Protein AF-A0A9N9DEU4-F1 (afdb_monomer_lite)

pLDDT: mean 83.74, std 17.75, range [36.88, 98.62]

Structure (mmCIF, N/CA/C/O backbone):
data_AF-A0A9N9DEU4-F1
#
_entry.id   AF-A0A9N9DEU4-F1
#
loop_
_atom_site.group_PDB
_atom_site.id
_atom_site.type_symbol
_atom_site.label_atom_id
_atom_site.label_alt_id
_atom_site.label_comp_id
_atom_site.label_asym_id
_atom_site.label_entity_id
_atom_site.label_seq_id
_atom_site.pdbx_PDB_ins_code
_atom_site.Cartn_x
_atom_site.Cartn_y
_atom_site.Cartn_z
_atom_site.occupancy
_atom_site.B_iso_or_equiv
_atom_site.auth_seq_id
_atom_site.auth_comp_id
_atom_site.auth_asym_id
_atom_site.auth_atom_id
_atom_site.pdbx_PDB_model_num
ATOM 1 N N . GLU A 1 1 ? -24.591 -27.211 58.798 1.00 40.19 1 GLU A N 1
ATOM 2 C CA . GLU A 1 1 ? -23.568 -26.838 57.793 1.00 40.19 1 GLU A CA 1
ATOM 3 C C . GLU A 1 1 ? -24.114 -27.166 56.405 1.00 40.19 1 GLU A C 1
ATOM 5 O O . GLU A 1 1 ? -24.726 -28.213 56.273 1.00 40.19 1 GLU A O 1
ATOM 10 N N . LYS A 1 2 ? -24.297 -26.161 55.530 1.00 39.41 2 LYS A N 1
ATOM 11 C CA . LYS A 1 2 ? -23.515 -25.912 54.288 1.00 39.41 2 LYS A CA 1
ATOM 12 C C . LYS A 1 2 ? -23.412 -27.171 53.396 1.00 39.41 2 LYS A C 1
ATOM 14 O O . LYS A 1 2 ? -22.950 -28.191 53.869 1.00 39.41 2 LYS A O 1
ATOM 19 N N . SER A 1 3 ? -23.784 -27.173 52.119 1.00 36.88 3 SER A N 1
ATOM 20 C CA . SER A 1 3 ? -23.521 -26.150 51.107 1.00 36.88 3 SER A CA 1
ATOM 21 C C . SER A 1 3 ? -24.532 -26.243 49.955 1.00 36.88 3 SER A C 1
ATOM 23 O O . SER A 1 3 ? -24.840 -27.335 49.490 1.00 36.88 3 SER A O 1
ATOM 25 N N . ASN A 1 4 ? -25.021 -25.086 49.505 1.00 43.25 4 ASN A N 1
ATOM 26 C CA . ASN A 1 4 ? -25.686 -24.904 48.217 1.00 43.25 4 ASN A CA 1
ATOM 27 C C . ASN A 1 4 ? -24.604 -24.876 47.131 1.00 43.25 4 ASN A C 1
ATOM 29 O O . ASN A 1 4 ? -23.840 -23.910 47.078 1.00 43.25 4 ASN A O 1
ATOM 33 N N . ASP A 1 5 ? -24.559 -25.878 46.257 1.00 38.31 5 ASP A N 1
ATOM 34 C CA . ASP A 1 5 ? -23.751 -25.810 45.038 1.00 38.31 5 ASP A CA 1
ATOM 35 C C . ASP A 1 5 ? -24.509 -25.014 43.974 1.00 38.31 5 ASP A C 1
ATOM 37 O O . ASP A 1 5 ? -25.276 -25.536 43.165 1.00 38.31 5 ASP A O 1
ATOM 41 N N . ALA A 1 6 ? -24.308 -23.699 44.008 1.00 42.12 6 ALA A N 1
ATOM 42 C CA . ALA A 1 6 ? -24.619 -22.831 42.889 1.00 42.12 6 ALA A CA 1
ATOM 43 C C . ALA A 1 6 ? -23.559 -23.046 41.798 1.00 42.12 6 ALA A C 1
ATOM 45 O O . ALA A 1 6 ? -22.411 -22.625 41.939 1.00 42.12 6 ALA A O 1
ATOM 46 N N . GLN A 1 7 ? -23.950 -23.685 40.695 1.00 40.59 7 GLN A N 1
ATOM 47 C CA . GLN A 1 7 ? -23.217 -23.598 39.432 1.00 40.59 7 GLN A CA 1
ATOM 48 C C . GLN A 1 7 ? -23.090 -22.122 39.021 1.00 40.59 7 GLN A C 1
ATOM 50 O O . GLN A 1 7 ? -24.114 -21.439 38.921 1.00 40.59 7 GLN A O 1
ATOM 55 N N . PRO A 1 8 ? -21.883 -21.601 38.740 1.00 41.91 8 PRO A N 1
ATOM 56 C CA . PRO A 1 8 ? -21.770 -20.293 38.124 1.00 41.91 8 PRO A CA 1
ATOM 57 C C . PRO A 1 8 ? -22.243 -20.388 36.670 1.00 41.91 8 PRO A C 1
ATOM 59 O O . PRO A 1 8 ? -21.724 -21.166 35.868 1.00 41.91 8 PRO A O 1
ATOM 62 N N . ALA A 1 9 ? -23.261 -19.591 36.355 1.00 40.91 9 ALA A N 1
ATOM 63 C CA . ALA A 1 9 ? -23.753 -19.363 35.008 1.00 40.91 9 ALA A CA 1
ATOM 64 C C . ALA A 1 9 ? -22.603 -18.900 34.101 1.00 40.91 9 ALA A C 1
ATOM 66 O O . ALA A 1 9 ? -21.931 -17.911 34.397 1.00 40.91 9 ALA A O 1
ATOM 67 N N . SER A 1 10 ? -22.385 -19.608 32.989 1.00 43.94 10 SER A N 1
ATOM 68 C CA . SER A 1 10 ? -21.459 -19.186 31.944 1.00 43.94 10 SER A CA 1
ATOM 69 C C . SER A 1 10 ? -22.011 -17.931 31.270 1.00 43.94 10 SER A C 1
ATOM 71 O O . SER A 1 10 ? -22.865 -17.999 30.383 1.00 43.94 10 SER A O 1
ATOM 73 N N . THR A 1 11 ? -21.535 -16.769 31.690 1.00 39.66 11 THR A N 1
ATOM 74 C CA . THR A 1 11 ? -21.668 -15.552 30.904 1.00 39.66 11 THR A CA 1
ATOM 75 C C . THR A 1 11 ? -20.754 -15.696 29.693 1.00 39.66 11 THR A C 1
ATOM 77 O O . THR A 1 11 ? -19.534 -15.586 29.787 1.00 39.66 11 THR A O 1
ATOM 80 N N . ALA A 1 12 ? -21.355 -15.993 28.540 1.00 44.28 12 ALA A N 1
ATOM 81 C CA . ALA A 1 12 ? -20.733 -15.777 27.245 1.00 44.28 12 ALA A CA 1
ATOM 82 C C . ALA A 1 12 ? -20.510 -14.266 27.087 1.00 44.28 12 ALA A C 1
ATOM 84 O O . ALA A 1 12 ? -21.337 -13.545 26.536 1.00 44.28 12 ALA A O 1
ATOM 85 N N . TYR A 1 13 ? -19.422 -13.764 27.666 1.00 45.31 13 TYR A N 1
ATOM 86 C CA . TYR A 1 13 ? -18.848 -12.507 27.231 1.00 45.31 13 TYR A CA 1
ATOM 87 C C . TYR A 1 13 ? -18.292 -12.778 25.840 1.00 45.31 13 TYR A C 1
ATOM 89 O O . TYR A 1 13 ? -17.309 -13.507 25.705 1.00 45.31 13 TYR A O 1
ATOM 97 N N . ASP A 1 14 ? -18.934 -12.225 24.813 1.00 51.69 14 ASP A N 1
ATOM 98 C CA . ASP A 1 14 ? -18.301 -12.046 23.513 1.00 51.69 14 ASP A CA 1
ATOM 99 C C . ASP A 1 14 ? -16.967 -11.333 23.764 1.00 51.69 14 ASP A C 1
ATOM 101 O O . ASP A 1 14 ? -16.925 -10.138 24.071 1.00 51.69 14 ASP A O 1
ATOM 105 N N . LEU A 1 15 ? -15.869 -12.090 23.740 1.00 59.81 15 LEU A N 1
ATOM 106 C CA . LEU A 1 15 ? -14.528 -11.548 23.887 1.00 59.81 15 LEU A CA 1
ATOM 107 C C . LEU A 1 15 ? -14.268 -10.699 22.646 1.00 59.81 15 LEU A C 1
ATOM 109 O O . LEU A 1 15 ? -13.900 -11.215 21.592 1.00 59.81 15 LEU A O 1
ATOM 113 N N . VAL A 1 16 ? -14.505 -9.393 22.762 1.00 72.19 16 VAL A N 1
ATOM 114 C CA . VAL A 1 16 ? -14.095 -8.421 21.752 1.00 72.19 16 VAL A CA 1
ATOM 115 C C . VAL A 1 16 ? -12.589 -8.593 21.570 1.00 72.19 16 VAL A C 1
ATOM 117 O O . VAL A 1 16 ? -11.825 -8.397 22.516 1.00 72.19 16 VAL A O 1
ATOM 120 N N . ALA A 1 17 ? -12.177 -9.024 20.377 1.00 85.69 17 ALA A N 1
ATOM 121 C CA . ALA A 1 17 ? -10.774 -9.266 20.078 1.00 85.69 17 ALA A CA 1
ATOM 122 C C . ALA A 1 17 ? -9.949 -7.992 20.327 1.00 85.69 17 ALA A C 1
ATOM 124 O O . ALA A 1 17 ? -10.368 -6.892 19.970 1.00 85.69 17 ALA A O 1
ATOM 125 N N . THR A 1 18 ? -8.776 -8.122 20.939 1.00 94.56 18 THR A N 1
ATOM 126 C CA . THR A 1 18 ? -7.865 -6.992 21.153 1.00 94.56 18 THR A CA 1
ATOM 127 C C . THR A 1 18 ? -7.144 -6.613 19.855 1.00 94.56 18 THR A C 1
ATOM 129 O O . THR A 1 18 ? -7.011 -7.438 18.947 1.00 94.56 18 THR A O 1
ATOM 132 N N . GLU A 1 19 ? -6.612 -5.385 19.771 1.00 95.12 19 GLU A N 1
ATOM 133 C CA . GLU A 1 19 ? -5.776 -4.951 18.633 1.00 95.12 19 GLU A CA 1
ATOM 134 C C . GLU A 1 19 ? -4.632 -5.940 18.366 1.00 95.12 19 GLU A C 1
ATOM 136 O O . GLU A 1 19 ? -4.374 -6.304 17.220 1.00 95.12 19 GLU A O 1
ATOM 141 N N . GLU A 1 20 ? -3.984 -6.442 19.421 1.00 96.00 20 GLU A N 1
ATOM 142 C CA . GLU A 1 20 ? -2.912 -7.430 19.292 1.00 96.00 20 GLU A CA 1
ATOM 143 C C . GLU A 1 20 ? -3.396 -8.763 18.717 1.00 96.00 20 GLU A C 1
ATOM 145 O O . GLU A 1 20 ? -2.687 -9.371 17.916 1.00 96.00 20 GLU A O 1
ATOM 150 N N . GLN A 1 21 ? -4.581 -9.239 19.113 1.00 96.81 21 GLN A N 1
ATOM 151 C CA . GLN A 1 21 ? -5.147 -10.484 18.583 1.00 96.81 21 GLN A CA 1
ATOM 152 C C . GLN A 1 21 ? -5.449 -10.353 17.086 1.00 96.81 21 GLN A C 1
ATOM 154 O O . GLN A 1 21 ? -5.108 -11.250 16.312 1.00 96.81 21 GLN A O 1
ATOM 159 N N . ILE A 1 22 ? -6.010 -9.213 16.669 1.00 97.56 22 ILE A N 1
ATOM 160 C CA . ILE A 1 22 ? -6.267 -8.914 15.255 1.00 97.56 22 ILE A CA 1
ATOM 161 C C . ILE A 1 22 ? -4.937 -8.779 14.496 1.00 97.56 22 ILE A C 1
ATOM 163 O O . ILE A 1 22 ? -4.754 -9.399 13.451 1.00 97.56 22 ILE A O 1
ATOM 167 N N . ASN A 1 23 ? -3.958 -8.041 15.024 1.00 97.38 23 ASN A N 1
ATOM 168 C CA . ASN A 1 23 ? -2.653 -7.895 14.372 1.00 97.38 23 ASN A CA 1
ATOM 169 C C . ASN A 1 23 ? -1.936 -9.244 14.210 1.00 97.38 23 ASN A C 1
ATOM 171 O O . ASN A 1 23 ? -1.459 -9.560 13.118 1.00 97.38 23 ASN A O 1
ATOM 175 N N . ARG A 1 24 ? -1.942 -10.106 15.235 1.00 96.88 24 ARG A N 1
ATOM 176 C CA . ARG A 1 24 ? -1.339 -11.446 15.140 1.00 96.88 24 ARG A CA 1
ATOM 177 C C . ARG A 1 24 ? -2.029 -12.309 14.090 1.00 96.88 24 ARG A C 1
ATOM 179 O O . ARG A 1 24 ? -1.336 -13.025 13.372 1.00 96.88 24 ARG A O 1
ATOM 186 N N . LYS A 1 25 ? -3.355 -12.200 13.954 1.00 97.19 25 LYS A N 1
ATOM 187 C CA . LYS A 1 25 ? -4.132 -12.902 12.921 1.00 97.19 25 LYS A CA 1
ATOM 188 C C . LYS A 1 25 ? -3.688 -12.532 11.499 1.00 97.19 25 LYS A C 1
ATOM 190 O O . LYS A 1 25 ? -3.595 -13.423 10.661 1.00 97.19 25 LYS A O 1
ATOM 195 N N . TYR A 1 26 ? -3.408 -11.256 11.221 1.00 96.31 26 TYR A N 1
ATOM 196 C CA . TYR A 1 26 ? -3.130 -10.789 9.853 1.00 96.31 26 TYR A CA 1
ATOM 197 C C . TYR A 1 26 ? -1.641 -10.629 9.515 1.00 96.31 26 TYR A C 1
ATOM 199 O O . TYR A 1 26 ? -1.258 -10.871 8.373 1.00 96.31 26 TYR A O 1
ATOM 207 N N . CYS A 1 27 ? -0.790 -10.236 10.465 1.00 94.38 27 CYS A N 1
ATOM 208 C CA . CYS A 1 27 ? 0.641 -10.018 10.223 1.00 94.38 27 CYS A CA 1
ATOM 209 C C . CYS A 1 27 ? 1.582 -10.847 11.107 1.00 94.38 27 CYS A C 1
ATOM 211 O O . CYS A 1 27 ? 2.797 -10.723 10.961 1.00 94.38 27 CYS A O 1
ATOM 213 N N . GLY A 1 28 ? 1.059 -11.670 12.025 1.00 93.88 28 GLY A N 1
ATOM 214 C CA . GLY A 1 28 ? 1.875 -12.490 12.931 1.00 93.88 28 GLY A CA 1
ATOM 215 C C . GLY A 1 28 ? 2.595 -11.707 14.039 1.00 93.88 28 GLY A C 1
ATOM 216 O O . GLY A 1 28 ? 3.381 -12.283 14.786 1.00 93.88 28 GLY A O 1
ATOM 217 N N . SER A 1 29 ? 2.322 -10.407 14.175 1.00 94.38 29 SER A N 1
ATOM 218 C CA . SER A 1 29 ? 2.955 -9.492 15.134 1.00 94.38 29 SER A CA 1
ATOM 219 C C . SER A 1 29 ? 1.897 -8.788 15.989 1.00 94.38 29 SER A C 1
ATOM 221 O O . SER A 1 29 ? 0.732 -8.743 15.611 1.00 94.38 29 SER A O 1
ATOM 223 N N . SER A 1 30 ? 2.277 -8.229 17.141 1.00 94.50 30 SER A N 1
ATOM 224 C CA . SER A 1 30 ? 1.385 -7.366 17.937 1.00 94.50 30 SER A CA 1
ATOM 225 C C . SER A 1 30 ? 1.116 -6.016 17.264 1.00 94.50 30 SER A C 1
ATOM 227 O O . SER A 1 30 ? 0.098 -5.387 17.542 1.00 94.50 30 SER A O 1
ATOM 229 N N . VAL A 1 31 ? 1.999 -5.593 16.354 1.00 94.31 31 VAL A N 1
ATOM 230 C CA . VAL A 1 31 ? 1.889 -4.360 15.565 1.00 94.31 31 VAL A CA 1
ATOM 231 C C . VAL A 1 31 ? 2.094 -4.694 14.094 1.00 94.31 31 VAL A C 1
ATOM 233 O O . VAL A 1 31 ? 3.100 -5.315 13.737 1.00 94.31 31 VAL A O 1
ATOM 236 N N . CYS A 1 32 ? 1.174 -4.248 13.239 1.00 96.31 32 CYS A N 1
ATOM 237 C CA . CYS A 1 32 ? 1.303 -4.383 11.793 1.00 96.31 32 CYS A CA 1
ATOM 238 C C . CYS A 1 32 ? 1.697 -3.053 11.144 1.00 96.31 32 CYS A C 1
ATOM 240 O O . CYS A 1 32 ? 1.059 -2.027 11.369 1.00 96.31 32 CYS A O 1
ATOM 242 N N . LYS A 1 33 ? 2.709 -3.096 10.274 1.00 98.12 33 LYS A N 1
ATOM 243 C CA . LYS A 1 33 ? 3.015 -2.030 9.314 1.00 98.12 33 LYS A CA 1
ATOM 244 C C . LYS A 1 33 ? 2.867 -2.579 7.905 1.00 98.12 33 LYS A C 1
ATOM 246 O O . LYS A 1 33 ? 3.326 -3.687 7.638 1.00 98.12 33 LYS A O 1
ATOM 251 N N . PHE A 1 34 ? 2.257 -1.819 7.003 1.00 98.62 34 PHE A N 1
ATOM 252 C CA . PHE A 1 34 ? 1.902 -2.291 5.664 1.00 98.62 34 PHE A CA 1
ATOM 253 C C . PHE A 1 34 ? 2.596 -1.493 4.565 1.00 98.62 34 PHE A C 1
ATOM 255 O O . PHE A 1 34 ? 2.777 -0.277 4.669 1.00 98.62 34 PHE A O 1
ATOM 262 N N . LEU A 1 35 ? 2.942 -2.199 3.492 1.00 98.25 35 LEU A N 1
ATOM 263 C CA . LEU A 1 35 ? 3.331 -1.656 2.200 1.00 98.25 35 LEU A CA 1
ATOM 264 C C . LEU A 1 35 ? 2.294 -2.121 1.176 1.00 98.25 35 LEU A C 1
ATOM 266 O O . LEU A 1 35 ? 2.201 -3.313 0.893 1.00 98.25 35 LEU A O 1
ATOM 270 N N . PHE A 1 36 ? 1.503 -1.202 0.629 1.00 98.06 36 PHE A N 1
ATOM 271 C CA . PHE A 1 36 ? 0.425 -1.533 -0.297 1.00 98.06 36 PHE A CA 1
ATOM 272 C C . PHE A 1 36 ? 0.618 -0.842 -1.657 1.00 98.06 36 PHE A C 1
ATOM 274 O O . PHE A 1 36 ? 0.280 0.337 -1.805 1.00 98.06 36 PHE A O 1
ATOM 281 N N . PRO A 1 37 ? 1.145 -1.553 -2.674 1.00 95.56 37 PRO A N 1
ATOM 282 C CA . PRO A 1 37 ? 1.231 -1.084 -4.056 1.00 95.56 37 PRO A CA 1
ATOM 283 C C . PRO A 1 37 ? -0.144 -1.080 -4.736 1.00 95.56 37 PRO A C 1
ATOM 285 O O . PRO A 1 37 ? -0.441 -1.890 -5.613 1.00 95.56 37 PRO A O 1
ATOM 288 N N . PHE A 1 38 ? -1.006 -0.157 -4.318 1.00 95.44 38 PHE A N 1
ATOM 289 C CA . PHE A 1 38 ? -2.405 -0.108 -4.741 1.00 95.44 38 PHE A CA 1
ATOM 290 C C . PHE A 1 38 ? -2.586 0.237 -6.229 1.00 95.44 38 PHE A C 1
ATOM 292 O O . PHE A 1 38 ? -3.640 -0.028 -6.791 1.00 95.44 38 PHE A O 1
ATOM 299 N N . SER A 1 39 ? -1.595 0.819 -6.905 1.00 91.31 39 SER A N 1
ATOM 300 C CA . SER A 1 39 ? -1.698 1.117 -8.338 1.00 91.31 39 SER A CA 1
ATOM 301 C C . SER A 1 39 ? -0.381 0.834 -9.042 1.00 91.31 39 SER A C 1
ATOM 303 O O . SER A 1 39 ? 0.555 1.623 -8.919 1.00 91.31 39 SER A O 1
ATOM 305 N N . ILE A 1 40 ? -0.338 -0.210 -9.871 1.00 89.06 40 ILE A N 1
ATOM 306 C CA . ILE A 1 40 ? 0.768 -0.468 -10.798 1.00 89.06 40 ILE A CA 1
ATOM 307 C C . ILE A 1 40 ? 0.259 -0.220 -12.220 1.00 89.06 40 ILE A C 1
ATOM 309 O O . ILE A 1 40 ? -0.601 -0.939 -12.726 1.00 89.06 40 ILE A O 1
ATOM 313 N N . ARG A 1 41 ? 0.751 0.842 -12.875 1.00 82.81 41 ARG A N 1
ATOM 314 C CA . ARG A 1 41 ? 0.208 1.273 -14.183 1.00 82.81 41 ARG A CA 1
ATOM 315 C C . ARG A 1 41 ? 0.673 0.424 -15.370 1.00 82.81 41 ARG A C 1
ATOM 317 O O . ARG A 1 41 ? 0.096 0.541 -16.451 1.00 82.81 41 ARG A O 1
ATOM 324 N N . GLU A 1 42 ? 1.687 -0.411 -15.170 1.00 78.88 42 GLU A N 1
ATOM 325 C CA . GLU A 1 42 ? 2.197 -1.339 -16.178 1.00 78.88 42 GLU A CA 1
ATOM 326 C C . GLU A 1 42 ? 1.195 -2.457 -16.503 1.00 78.88 42 GLU A C 1
ATOM 328 O O . GLU A 1 42 ? 0.371 -2.845 -15.674 1.00 78.88 42 GLU A O 1
ATOM 333 N N . GLN A 1 43 ? 1.293 -3.002 -17.719 1.00 80.06 43 GLN A N 1
ATOM 334 C CA . GLN A 1 43 ? 0.629 -4.267 -18.050 1.00 80.06 43 GLN A CA 1
ATOM 335 C C . GLN A 1 43 ? 1.220 -5.405 -17.214 1.00 80.06 43 GLN A C 1
ATOM 337 O O . GLN A 1 43 ? 2.399 -5.378 -16.877 1.00 80.06 43 GLN A O 1
ATOM 342 N N . GLU A 1 44 ? 0.425 -6.427 -16.922 1.00 75.31 44 GLU A N 1
ATOM 343 C CA . GLU A 1 44 ? 0.741 -7.520 -16.002 1.00 75.31 44 GLU A CA 1
ATOM 344 C C . GLU A 1 44 ? 2.076 -8.198 -16.314 1.00 75.31 44 GLU A C 1
ATOM 346 O O . GLU A 1 44 ? 2.886 -8.384 -15.411 1.00 75.31 44 GLU A O 1
ATOM 351 N N . SER A 1 45 ? 2.366 -8.464 -17.590 1.00 74.75 45 SER A N 1
ATOM 352 C CA . SER A 1 45 ? 3.646 -9.041 -18.031 1.00 74.75 45 SER A CA 1
ATOM 353 C C . SER A 1 45 ? 4.870 -8.240 -17.564 1.00 74.75 45 SER A C 1
ATOM 355 O O . SER A 1 45 ? 5.913 -8.820 -17.276 1.00 74.75 45 SER A O 1
ATOM 357 N N . ARG A 1 46 ? 4.739 -6.915 -17.431 1.00 74.12 46 ARG A N 1
ATOM 358 C CA . ARG A 1 46 ? 5.768 -6.008 -16.896 1.00 74.12 46 ARG A CA 1
ATOM 359 C C . ARG A 1 46 ? 5.586 -5.701 -15.413 1.00 74.12 46 ARG A C 1
ATOM 361 O O . ARG A 1 46 ? 6.576 -5.489 -14.717 1.00 74.12 46 ARG A O 1
ATOM 368 N N . ALA A 1 47 ? 4.350 -5.689 -14.922 1.00 74.19 47 ALA A N 1
ATOM 369 C CA . ALA A 1 47 ? 4.027 -5.476 -13.516 1.00 74.19 47 ALA A CA 1
ATOM 370 C C . ALA A 1 47 ? 4.577 -6.614 -12.641 1.00 74.19 47 ALA A C 1
ATOM 372 O O . ALA A 1 47 ? 5.096 -6.352 -11.560 1.00 74.19 47 ALA A O 1
ATOM 373 N N . ARG A 1 48 ? 4.567 -7.855 -13.151 1.00 75.50 48 ARG A N 1
ATOM 374 C CA . ARG A 1 48 ? 5.220 -9.022 -12.533 1.00 75.50 48 ARG A CA 1
ATOM 375 C C . ARG A 1 48 ? 6.702 -8.783 -12.259 1.00 75.50 48 ARG A C 1
ATOM 377 O O . ARG A 1 48 ? 7.192 -9.165 -11.203 1.00 75.50 48 ARG A O 1
ATOM 384 N N . LEU A 1 49 ? 7.397 -8.088 -13.164 1.00 75.44 49 LEU A N 1
ATOM 385 C CA . LEU A 1 49 ? 8.804 -7.733 -12.962 1.00 75.44 49 LEU A CA 1
ATOM 386 C C . LEU A 1 49 ? 8.987 -6.815 -11.750 1.00 75.44 49 LEU A C 1
ATOM 388 O O . LEU A 1 49 ? 10.070 -6.800 -11.184 1.00 75.44 49 LEU A O 1
ATOM 392 N N . GLN A 1 50 ? 7.939 -6.096 -11.323 1.00 78.00 50 GLN A N 1
ATOM 393 C CA . GLN A 1 50 ? 8.015 -5.180 -10.187 1.00 78.00 50 GLN A CA 1
ATOM 394 C C . GLN A 1 50 ? 7.889 -5.849 -8.814 1.00 78.00 50 GLN A C 1
ATOM 396 O O . GLN A 1 50 ? 8.336 -5.293 -7.809 1.00 78.00 50 GLN A O 1
ATOM 401 N N . VAL A 1 51 ? 7.309 -7.051 -8.765 1.00 82.12 51 VAL A N 1
ATOM 402 C CA . VAL A 1 51 ? 7.080 -7.824 -7.536 1.00 82.12 51 VAL A CA 1
ATOM 403 C C . VAL A 1 51 ? 8.354 -8.032 -6.699 1.00 82.12 51 VAL A C 1
ATOM 405 O O . VAL A 1 51 ? 8.301 -7.732 -5.508 1.00 82.12 51 VAL A O 1
ATOM 408 N N . PRO A 1 52 ? 9.514 -8.455 -7.245 1.00 82.62 52 PRO A N 1
ATOM 409 C CA . PRO A 1 52 ? 10.731 -8.601 -6.436 1.00 82.62 52 PRO A CA 1
ATOM 410 C C . PRO A 1 52 ? 11.189 -7.304 -5.762 1.00 82.62 52 PRO A C 1
ATOM 412 O O . PRO A 1 52 ? 11.601 -7.331 -4.605 1.00 82.62 52 PRO A O 1
ATOM 415 N N . GLY A 1 53 ? 11.062 -6.154 -6.431 1.00 82.81 53 GLY A N 1
ATOM 416 C CA . GLY A 1 53 ? 11.344 -4.863 -5.798 1.00 82.81 53 GLY A CA 1
ATOM 417 C C . GLY A 1 53 ? 10.418 -4.568 -4.630 1.00 82.81 53 GLY A C 1
ATOM 418 O O . GLY A 1 53 ? 10.866 -4.083 -3.599 1.00 82.81 53 GLY A O 1
ATOM 419 N N . LEU A 1 54 ? 9.131 -4.882 -4.777 1.00 88.56 54 LEU A N 1
ATOM 420 C CA . LEU A 1 54 ? 8.130 -4.723 -3.719 1.00 88.56 54 LEU A CA 1
ATOM 421 C C . LEU A 1 54 ? 8.411 -5.631 -2.520 1.00 88.56 54 LEU A C 1
ATOM 423 O O . LEU A 1 54 ? 8.290 -5.175 -1.386 1.00 88.56 54 LEU A O 1
ATOM 427 N N . ILE A 1 55 ? 8.856 -6.865 -2.763 1.00 90.25 55 ILE A N 1
ATOM 428 C CA . ILE A 1 55 ? 9.313 -7.790 -1.717 1.00 90.25 55 ILE A CA 1
ATOM 429 C C . ILE A 1 55 ? 10.493 -7.188 -0.957 1.00 90.25 55 ILE A C 1
ATOM 431 O O . ILE A 1 55 ? 10.467 -7.122 0.270 1.00 90.25 55 ILE A O 1
ATOM 435 N N . ILE A 1 56 ? 11.505 -6.701 -1.674 1.00 87.25 56 ILE A N 1
ATOM 436 C CA . ILE A 1 56 ? 12.707 -6.132 -1.059 1.00 87.25 56 ILE A CA 1
ATOM 437 C C . ILE A 1 56 ? 12.375 -4.850 -0.296 1.00 87.25 56 ILE A C 1
ATOM 439 O O . ILE A 1 56 ? 12.789 -4.710 0.851 1.00 87.25 56 ILE A O 1
ATOM 443 N N . MET A 1 57 ? 11.561 -3.955 -0.860 1.00 90.62 57 MET A N 1
ATOM 444 C CA . MET A 1 57 ? 11.079 -2.767 -0.150 1.00 90.62 57 MET A CA 1
ATOM 445 C C . MET A 1 57 ? 10.342 -3.146 1.141 1.00 90.62 57 MET A C 1
ATOM 447 O O . MET A 1 57 ? 10.598 -2.549 2.185 1.00 90.62 57 MET A O 1
ATOM 451 N N . ALA A 1 58 ? 9.472 -4.158 1.102 1.00 94.31 58 ALA A N 1
ATOM 452 C CA . ALA A 1 58 ? 8.759 -4.644 2.281 1.00 94.31 58 ALA A CA 1
ATOM 453 C C . ALA A 1 58 ? 9.718 -5.210 3.346 1.00 94.31 58 ALA A C 1
ATOM 455 O O . ALA A 1 58 ? 9.607 -4.853 4.516 1.00 94.31 58 ALA A O 1
ATOM 456 N N . GLN A 1 59 ? 10.713 -6.010 2.943 1.00 92.75 59 GLN A N 1
ATOM 457 C CA . GLN A 1 59 ? 11.738 -6.552 3.848 1.00 92.75 59 GLN A CA 1
ATOM 458 C C . GLN A 1 59 ? 12.570 -5.446 4.499 1.00 92.75 59 GLN A C 1
ATOM 460 O O . GLN A 1 59 ? 12.693 -5.397 5.719 1.00 92.75 59 GLN A O 1
ATOM 465 N N . GLN A 1 60 ? 13.113 -4.532 3.691 1.00 91.94 60 GLN A N 1
ATOM 466 C CA . GLN A 1 60 ? 14.017 -3.478 4.160 1.00 91.94 60 GLN A CA 1
ATOM 467 C C . GLN A 1 60 ? 13.314 -2.427 5.027 1.00 91.94 60 GLN A C 1
ATOM 469 O O . GLN A 1 60 ? 13.971 -1.692 5.760 1.00 91.94 60 GLN A O 1
ATOM 474 N N . THR A 1 61 ? 11.983 -2.360 4.965 1.00 93.56 61 THR A N 1
ATOM 475 C CA . THR A 1 61 ? 11.168 -1.474 5.806 1.00 93.56 61 THR A CA 1
ATOM 476 C C . THR A 1 61 ? 10.433 -2.210 6.929 1.00 93.56 61 THR A C 1
ATOM 478 O O . THR A 1 61 ? 9.719 -1.565 7.696 1.00 93.56 61 THR A O 1
ATOM 481 N N . ASN A 1 62 ? 10.623 -3.531 7.054 1.00 94.75 62 ASN A N 1
ATOM 482 C CA . ASN A 1 62 ? 9.926 -4.407 7.999 1.00 94.75 62 ASN A CA 1
ATOM 483 C C . ASN A 1 62 ? 8.393 -4.246 7.944 1.00 94.75 62 ASN A C 1
ATOM 485 O O . ASN A 1 62 ? 7.725 -3.995 8.952 1.00 94.75 62 ASN A O 1
ATOM 489 N N . ARG A 1 63 ? 7.839 -4.327 6.731 1.00 97.50 63 ARG A N 1
ATOM 490 C CA . ARG A 1 63 ? 6.409 -4.159 6.448 1.00 97.50 63 ARG A CA 1
ATOM 491 C C . ARG A 1 63 ? 5.828 -5.422 5.831 1.00 97.50 63 ARG A C 1
ATOM 493 O O . ARG A 1 63 ? 6.474 -6.102 5.041 1.00 97.50 63 ARG A O 1
ATOM 500 N N . VAL A 1 64 ? 4.567 -5.693 6.143 1.00 98.06 64 VAL A N 1
ATOM 501 C CA . VAL A 1 64 ? 3.756 -6.674 5.424 1.00 98.06 64 VAL A CA 1
ATOM 502 C C . VAL A 1 64 ? 3.460 -6.139 4.030 1.00 98.06 64 VAL A C 1
ATOM 504 O O . VAL A 1 64 ? 2.937 -5.029 3.890 1.00 98.06 64 VAL A O 1
ATOM 507 N N . LEU A 1 65 ? 3.758 -6.927 3.000 1.00 97.75 65 LEU A N 1
ATOM 508 C CA . LEU A 1 65 ? 3.393 -6.585 1.632 1.00 97.75 65 LEU A CA 1
ATOM 509 C C . LEU A 1 65 ? 1.932 -6.967 1.374 1.00 97.75 65 LEU A C 1
ATOM 511 O O . LEU A 1 65 ? 1.564 -8.143 1.428 1.00 97.75 65 LEU A O 1
ATOM 515 N N . VAL A 1 66 ? 1.105 -5.972 1.061 1.00 98.19 66 VAL A N 1
ATOM 516 C CA . VAL A 1 66 ? -0.275 -6.187 0.615 1.00 98.19 66 VAL A CA 1
ATOM 517 C C . VAL A 1 66 ? -0.267 -6.475 -0.882 1.00 98.19 66 VAL A C 1
ATOM 519 O O . VAL A 1 66 ? 0.229 -5.679 -1.677 1.00 98.19 66 VAL A O 1
ATOM 522 N N . LEU A 1 67 ? -0.828 -7.608 -1.278 1.00 96.31 67 LEU A N 1
ATOM 523 C CA . LEU A 1 67 ? -0.912 -8.036 -2.666 1.00 96.31 67 LEU A CA 1
ATOM 524 C C . LEU A 1 67 ? -2.166 -7.435 -3.307 1.00 96.31 67 LEU A C 1
ATOM 526 O O . LEU A 1 67 ? -3.273 -7.774 -2.877 1.00 96.31 67 LEU A O 1
ATOM 530 N N . PRO A 1 68 ? -2.018 -6.533 -4.294 1.00 95.69 68 PRO A N 1
ATOM 531 C CA . PRO A 1 68 ? -3.153 -5.880 -4.926 1.00 95.69 68 PRO A CA 1
ATOM 532 C C . PRO A 1 68 ? -3.938 -6.868 -5.787 1.00 95.69 68 PRO A C 1
ATOM 534 O O . PRO A 1 68 ? -3.404 -7.877 -6.249 1.00 95.69 68 PRO A O 1
ATOM 537 N N . ASN A 1 69 ? -5.191 -6.532 -6.065 1.00 96.44 69 ASN A N 1
ATOM 538 C CA . ASN A 1 69 ? -6.026 -7.309 -6.972 1.00 96.44 69 ASN A CA 1
ATOM 539 C C . ASN A 1 69 ? -5.482 -7.323 -8.418 1.00 96.44 69 ASN A C 1
ATOM 541 O O . ASN A 1 69 ? -4.673 -6.481 -8.825 1.00 96.44 69 ASN A O 1
ATOM 545 N N . VAL A 1 70 ? -5.969 -8.273 -9.216 1.00 92.50 70 VAL A N 1
ATOM 546 C CA . VAL A 1 70 ? -5.569 -8.550 -10.603 1.00 92.50 70 VAL A CA 1
ATOM 547 C C . VAL A 1 70 ? -6.782 -8.412 -11.527 1.00 92.50 70 VAL A C 1
ATOM 549 O O . VAL A 1 70 ? -7.904 -8.779 -11.174 1.00 92.50 70 VAL A O 1
ATOM 552 N N . GLY A 1 71 ? -6.591 -7.849 -12.718 1.00 91.25 71 GLY A N 1
ATOM 553 C CA . GLY A 1 71 ? -7.649 -7.753 -13.727 1.00 91.25 71 GLY A CA 1
ATOM 554 C C . GLY A 1 71 ? -7.279 -6.848 -14.898 1.00 91.25 71 GLY A C 1
ATOM 555 O O . GLY A 1 71 ? -6.480 -5.918 -14.758 1.00 91.25 71 GLY A O 1
ATOM 556 N N . ASP A 1 72 ? -7.866 -7.103 -16.067 1.00 87.88 72 ASP A N 1
ATOM 557 C CA . ASP A 1 72 ? -7.562 -6.411 -17.332 1.00 87.88 72 ASP A CA 1
ATOM 558 C C . ASP A 1 72 ? -6.057 -6.380 -17.648 1.00 87.88 72 ASP A C 1
ATOM 560 O O . ASP A 1 72 ? -5.510 -5.338 -18.024 1.00 87.88 72 ASP A O 1
ATOM 564 N N . ALA A 1 73 ? -5.371 -7.503 -17.408 1.00 84.75 73 ALA A N 1
ATOM 565 C CA . ALA A 1 73 ? -3.921 -7.626 -17.537 1.00 84.75 73 ALA A CA 1
ATOM 566 C C . ALA A 1 73 ? -3.156 -6.532 -16.765 1.00 84.75 73 ALA A C 1
ATOM 568 O O . ALA A 1 73 ? -2.223 -5.928 -17.301 1.00 84.75 73 ALA A O 1
ATOM 569 N N . ARG A 1 74 ? -3.561 -6.228 -15.523 1.00 87.88 74 ARG A N 1
ATOM 570 C CA . ARG A 1 74 ? -2.911 -5.258 -14.622 1.00 87.88 74 ARG A CA 1
ATOM 571 C C . ARG A 1 74 ? -3.087 -5.647 -13.152 1.00 87.88 74 ARG A C 1
ATOM 573 O O . ARG A 1 74 ? -4.012 -6.377 -12.808 1.00 87.88 74 ARG A O 1
ATOM 580 N N . LEU A 1 75 ? -2.240 -5.069 -12.298 1.00 90.25 75 LEU A N 1
ATOM 581 C CA . LEU A 1 75 ? -2.287 -5.173 -10.837 1.00 90.25 75 LEU A CA 1
ATOM 582 C C . LEU A 1 75 ? -2.726 -3.836 -10.214 1.00 90.25 75 LEU A C 1
ATOM 584 O O . LEU A 1 75 ? -2.187 -2.782 -10.563 1.00 90.25 75 LEU A O 1
ATOM 588 N N . GLY A 1 76 ? -3.684 -3.856 -9.288 1.00 93.56 76 GLY A N 1
ATOM 589 C CA . GLY A 1 76 ? -4.100 -2.665 -8.543 1.00 93.56 76 GLY A CA 1
ATOM 590 C C . GLY A 1 76 ? -5.375 -2.843 -7.716 1.00 93.56 76 GLY A C 1
ATOM 591 O O . GLY A 1 76 ? -6.129 -3.793 -7.891 1.00 93.56 76 GLY A O 1
ATOM 592 N N . SER A 1 77 ? -5.652 -1.876 -6.848 1.00 96.69 77 SER A N 1
ATOM 593 C CA . SER A 1 77 ? -6.776 -1.859 -5.906 1.00 96.69 77 SER A CA 1
ATOM 594 C C . SER A 1 77 ? -8.141 -1.924 -6.564 1.00 96.69 77 SER A C 1
ATOM 596 O O . SER A 1 77 ? -9.048 -2.567 -6.044 1.00 96.69 77 SER A O 1
ATOM 598 N N . CYS A 1 78 ? -8.285 -1.280 -7.719 1.00 95.62 78 CYS A N 1
ATOM 599 C CA . CYS A 1 78 ? -9.531 -1.246 -8.476 1.00 95.62 78 CYS A CA 1
ATOM 600 C C . CYS A 1 78 ? -9.832 -2.532 -9.256 1.00 95.62 78 CYS A C 1
ATOM 602 O O . CYS A 1 78 ? -10.789 -2.556 -10.028 1.00 95.62 78 CYS A O 1
ATOM 604 N N . LYS A 1 79 ? -8.996 -3.567 -9.139 1.00 95.31 79 LYS A N 1
ATOM 605 C CA . LYS A 1 79 ? -9.153 -4.795 -9.914 1.00 95.31 79 LYS A CA 1
ATOM 606 C C . LYS A 1 79 ? -10.097 -5.787 -9.245 1.00 95.31 79 LYS A C 1
ATOM 608 O O . LYS A 1 79 ? -10.274 -5.775 -8.030 1.00 95.31 79 LYS A O 1
ATOM 613 N N . SER A 1 80 ? -10.730 -6.609 -10.078 1.00 94.31 80 SER A N 1
ATOM 614 C CA . SER A 1 80 ? -11.889 -7.419 -9.693 1.00 94.31 80 SER A CA 1
ATOM 615 C C . SER A 1 80 ? -11.538 -8.754 -9.053 1.00 94.31 80 SER A C 1
ATOM 617 O O . SER A 1 80 ? -12.348 -9.271 -8.294 1.00 94.31 80 SER A O 1
ATOM 619 N N . PHE A 1 81 ? -10.371 -9.321 -9.364 1.00 95.19 81 PHE A N 1
ATOM 620 C CA . PHE A 1 81 ? -9.976 -10.631 -8.858 1.00 95.19 81 PHE A CA 1
ATOM 621 C C . PHE A 1 81 ? -8.905 -10.483 -7.795 1.00 95.19 81 PHE A C 1
ATOM 623 O O . PHE A 1 81 ? -7.994 -9.666 -7.926 1.00 95.19 81 PHE A O 1
ATOM 630 N N . THR A 1 82 ? -8.994 -11.294 -6.754 1.00 94.56 82 THR A N 1
ATOM 631 C CA . THR A 1 82 ? -7.957 -11.373 -5.734 1.00 94.56 82 THR A CA 1
ATOM 632 C C . THR A 1 82 ? -6.645 -11.863 -6.346 1.00 94.56 82 THR A C 1
ATOM 634 O O . THR A 1 82 ? -6.620 -12.538 -7.378 1.00 94.56 82 THR A O 1
ATOM 637 N N . PHE A 1 83 ? -5.520 -11.500 -5.732 1.00 92.69 83 PHE A N 1
ATOM 638 C CA . PHE A 1 83 ? -4.202 -11.901 -6.231 1.00 92.69 83 PHE A CA 1
ATOM 639 C C . PHE A 1 83 ? -4.053 -13.428 -6.339 1.00 92.69 83 PHE A C 1
ATOM 641 O O . PHE A 1 83 ? -3.520 -13.937 -7.324 1.00 92.69 83 PHE A O 1
ATOM 648 N N . ASP A 1 84 ? -4.584 -14.153 -5.358 1.00 92.44 84 ASP A N 1
ATOM 649 C CA . ASP A 1 84 ? -4.555 -15.613 -5.263 1.00 92.44 84 ASP A CA 1
ATOM 650 C C . ASP A 1 84 ? -5.443 -16.338 -6.284 1.00 92.44 84 ASP A C 1
ATOM 652 O O . ASP A 1 84 ? -5.300 -17.545 -6.462 1.00 92.44 84 ASP A O 1
ATOM 656 N N . TYR A 1 85 ? -6.289 -15.615 -7.025 1.00 91.31 85 TYR A N 1
ATOM 657 C CA . TYR A 1 85 ? -6.990 -16.178 -8.179 1.00 91.31 85 TYR A CA 1
ATOM 658 C C . TYR A 1 85 ? -6.029 -16.510 -9.335 1.00 91.31 85 TYR A C 1
ATOM 660 O O . TYR A 1 85 ? -6.243 -17.478 -10.060 1.00 91.31 85 TYR A O 1
ATOM 668 N N . TYR A 1 86 ? -4.971 -15.708 -9.522 1.00 85.75 86 TYR A N 1
ATOM 669 C CA . TYR A 1 86 ? -4.015 -15.857 -10.633 1.00 85.75 86 TYR A CA 1
ATOM 670 C C . TYR A 1 86 ? -2.627 -16.339 -10.200 1.00 85.75 86 TYR A C 1
ATOM 672 O O . TYR A 1 86 ? -1.877 -16.848 -11.032 1.00 85.75 86 TYR A O 1
ATOM 680 N N . TYR A 1 87 ? -2.262 -16.151 -8.931 1.00 87.62 87 TYR A N 1
ATOM 681 C CA . TYR A 1 87 ? -0.905 -16.363 -8.437 1.00 87.62 87 TYR A CA 1
ATOM 682 C C . TYR A 1 87 ? -0.890 -17.174 -7.147 1.00 87.62 87 TYR A C 1
ATOM 684 O O . TYR A 1 87 ? -1.641 -16.905 -6.216 1.00 87.62 87 TYR A O 1
ATOM 692 N N . SER A 1 88 ? 0.051 -18.106 -7.028 1.00 89.81 88 SER A N 1
ATOM 693 C CA . SER A 1 88 ? 0.253 -18.836 -5.778 1.00 89.81 88 SER A CA 1
ATOM 694 C C . SER A 1 88 ? 0.938 -17.951 -4.731 1.00 89.81 88 SER A C 1
ATOM 696 O O . SER A 1 88 ? 2.153 -17.737 -4.764 1.00 89.81 88 SER A O 1
ATOM 698 N N . VAL A 1 89 ? 0.162 -17.458 -3.759 1.00 90.31 89 VAL A N 1
ATOM 699 C CA . VAL A 1 89 ? 0.706 -16.750 -2.584 1.00 90.31 89 VAL A CA 1
ATOM 700 C C . VAL A 1 89 ? 1.655 -17.660 -1.800 1.00 90.31 89 VAL A C 1
ATOM 702 O O . VAL A 1 89 ? 2.651 -17.189 -1.256 1.00 90.31 89 VAL A O 1
ATOM 705 N N . GLU A 1 90 ? 1.391 -18.966 -1.786 1.00 90.38 90 GLU A N 1
ATOM 706 C CA . GLU A 1 90 ? 2.237 -19.943 -1.104 1.00 90.38 90 GLU A CA 1
ATOM 707 C C . GLU A 1 90 ? 3.614 -20.074 -1.761 1.00 90.38 90 GLU A C 1
ATOM 709 O O . GLU A 1 90 ? 4.636 -20.012 -1.081 1.00 90.38 90 GLU A O 1
ATOM 714 N N . SER A 1 91 ? 3.665 -20.130 -3.092 1.00 87.19 91 SER A N 1
ATOM 715 C CA . SER A 1 91 ? 4.933 -20.134 -3.832 1.00 87.19 91 SER A CA 1
ATOM 716 C C . SER A 1 91 ? 5.731 -18.854 -3.575 1.00 87.19 91 SER A C 1
ATOM 718 O O . SER A 1 91 ? 6.953 -18.900 -3.433 1.00 87.19 91 SER A O 1
ATOM 720 N N . MET A 1 92 ? 5.056 -17.705 -3.434 1.00 85.88 92 MET A N 1
ATOM 721 C CA . MET A 1 92 ? 5.743 -16.469 -3.058 1.00 85.88 92 MET A CA 1
ATOM 722 C C . MET A 1 92 ? 6.319 -16.526 -1.643 1.00 85.88 92 MET A C 1
ATOM 724 O O . MET A 1 92 ? 7.477 -16.148 -1.467 1.00 85.88 92 MET A O 1
ATOM 728 N N . ARG A 1 93 ? 5.566 -17.039 -0.658 1.00 89.94 93 ARG A N 1
ATOM 729 C CA . ARG A 1 93 ? 6.072 -17.243 0.712 1.00 89.94 93 ARG A CA 1
ATOM 730 C C . ARG A 1 93 ? 7.300 -18.147 0.728 1.00 89.94 93 ARG A C 1
ATOM 732 O O . ARG A 1 93 ? 8.271 -17.827 1.401 1.00 89.94 93 ARG A O 1
ATOM 739 N N . GLN A 1 94 ? 7.293 -19.222 -0.057 1.00 89.25 94 GLN A N 1
ATOM 740 C CA . GLN A 1 94 ? 8.445 -20.118 -0.189 1.00 89.25 94 GLN A CA 1
ATOM 741 C C . GLN A 1 94 ? 9.656 -19.415 -0.816 1.00 89.25 94 GLN A C 1
ATOM 743 O O . GLN A 1 94 ? 10.784 -19.613 -0.370 1.00 89.25 94 GLN A O 1
ATOM 748 N N . SER A 1 95 ? 9.432 -18.562 -1.821 1.00 84.56 95 SER A N 1
ATOM 749 C CA . SER A 1 95 ? 10.508 -17.817 -2.492 1.00 84.56 95 SER A CA 1
ATOM 750 C C . SER A 1 95 ? 11.064 -16.643 -1.673 1.00 84.56 95 SER A C 1
ATOM 752 O O . SER A 1 95 ? 12.200 -16.224 -1.885 1.00 84.56 95 SER A O 1
ATOM 754 N N . ALA A 1 96 ? 10.273 -16.109 -0.740 1.00 88.69 96 ALA A N 1
ATOM 755 C CA . ALA A 1 96 ? 10.609 -14.962 0.095 1.00 88.69 96 ALA A CA 1
ATOM 756 C C . ALA A 1 96 ? 10.151 -15.203 1.548 1.00 88.69 96 ALA A C 1
ATOM 758 O O . ALA A 1 96 ? 9.270 -14.496 2.042 1.00 88.69 96 ALA A O 1
ATOM 759 N N . PRO A 1 97 ? 10.757 -16.174 2.262 1.00 89.69 97 PRO A N 1
ATOM 760 C CA . PRO A 1 97 ? 10.293 -16.613 3.584 1.00 89.69 97 PRO A CA 1
ATOM 761 C C . PRO A 1 97 ? 10.404 -15.530 4.662 1.00 89.69 97 PRO A C 1
ATOM 763 O O . PRO A 1 97 ? 9.706 -15.576 5.668 1.00 89.69 97 PRO A O 1
ATOM 766 N N . ASN A 1 98 ? 11.253 -14.526 4.435 1.00 89.62 98 ASN A N 1
ATOM 767 C CA . ASN A 1 98 ? 11.443 -13.389 5.336 1.00 89.62 98 ASN A CA 1
ATOM 768 C C . ASN A 1 98 ? 10.463 -12.233 5.061 1.00 89.62 98 ASN A C 1
ATOM 770 O O . ASN A 1 98 ? 10.637 -11.140 5.596 1.00 89.62 98 ASN A O 1
ATOM 774 N N . THR A 1 99 ? 9.467 -12.435 4.195 1.00 91.81 99 THR A N 1
ATOM 775 C CA . THR A 1 99 ? 8.453 -11.431 3.864 1.00 91.81 99 THR A CA 1
ATOM 776 C C . THR A 1 99 ? 7.073 -11.940 4.230 1.00 91.81 99 THR A C 1
ATOM 778 O O . THR A 1 99 ? 6.631 -12.988 3.763 1.00 91.81 99 THR A O 1
ATOM 781 N N . THR A 1 100 ? 6.350 -11.151 5.017 1.00 94.94 100 THR A N 1
ATOM 782 C CA . THR A 1 100 ? 4.937 -11.409 5.287 1.00 94.94 100 THR A CA 1
ATOM 783 C C . THR A 1 100 ? 4.088 -10.844 4.155 1.00 94.94 100 THR A C 1
ATOM 785 O O . THR A 1 100 ? 4.234 -9.679 3.778 1.00 94.94 100 THR A O 1
ATOM 788 N N . PHE A 1 101 ? 3.169 -11.660 3.645 1.00 95.75 101 PHE A N 1
ATOM 789 C CA . PHE A 1 101 ? 2.246 -11.298 2.574 1.00 95.75 101 PHE A CA 1
ATOM 790 C C . PHE A 1 101 ? 0.800 -11.461 3.026 1.00 95.75 101 PHE A C 1
ATOM 792 O O . PHE A 1 101 ? 0.449 -12.493 3.606 1.00 95.75 101 PHE A O 1
ATOM 799 N N . ILE A 1 102 ? -0.049 -10.501 2.665 1.00 97.31 102 ILE A N 1
ATOM 800 C CA . ILE A 1 102 ? -1.507 -10.644 2.743 1.00 97.31 102 ILE A CA 1
ATOM 801 C C . ILE A 1 102 ? -2.154 -10.194 1.441 1.00 97.31 102 ILE A C 1
ATOM 803 O O . ILE A 1 102 ? -1.629 -9.323 0.753 1.00 97.31 102 ILE A O 1
ATOM 807 N N . THR A 1 103 ? -3.302 -10.765 1.094 1.00 97.44 103 THR A N 1
ATOM 808 C CA . THR A 1 103 ? -4.112 -10.256 -0.017 1.00 97.44 103 THR A CA 1
ATOM 809 C C . THR A 1 103 ? -4.754 -8.923 0.360 1.00 97.44 103 THR A C 1
ATOM 811 O O . THR A 1 103 ? -4.923 -8.598 1.539 1.00 97.44 103 THR A O 1
ATOM 814 N N . GLN A 1 104 ? -5.138 -8.141 -0.645 1.00 98.00 104 GLN A N 1
ATOM 815 C CA . GLN A 1 104 ? -5.914 -6.920 -0.451 1.00 98.00 104 GLN A CA 1
ATOM 816 C C . GLN A 1 104 ? -7.209 -7.159 0.340 1.00 98.00 104 GLN A C 1
ATOM 818 O O . GLN A 1 104 ? -7.575 -6.324 1.166 1.00 98.00 104 GLN A O 1
ATOM 823 N N . ASP A 1 105 ? -7.869 -8.299 0.138 1.00 97.31 105 ASP A N 1
ATOM 824 C CA . ASP A 1 105 ? -9.085 -8.661 0.871 1.00 97.31 105 ASP A CA 1
ATOM 825 C C . ASP A 1 105 ? -8.804 -8.889 2.358 1.00 97.31 105 ASP A C 1
ATOM 827 O O . ASP A 1 105 ? -9.511 -8.345 3.204 1.00 97.31 105 ASP A O 1
ATOM 831 N N . HIS A 1 106 ? -7.725 -9.598 2.701 1.00 97.88 106 HIS A N 1
ATOM 832 C CA . HIS A 1 106 ? -7.293 -9.725 4.096 1.00 97.88 106 HIS A CA 1
ATOM 833 C C . HIS A 1 106 ? -6.890 -8.373 4.699 1.00 97.88 106 HIS A C 1
ATOM 835 O O . HIS A 1 106 ? -7.185 -8.108 5.862 1.00 97.88 106 HIS A O 1
ATOM 841 N N . PHE A 1 107 ? -6.275 -7.479 3.920 1.00 98.50 107 PHE A N 1
ATOM 842 C CA . PHE A 1 107 ? -5.987 -6.119 4.382 1.00 98.50 107 PHE A CA 1
ATOM 843 C C . PHE A 1 107 ? -7.271 -5.311 4.645 1.00 98.50 107 PHE A C 1
ATOM 845 O O . PHE A 1 107 ? -7.350 -4.579 5.634 1.00 98.50 107 PHE A O 1
ATOM 852 N N . LEU A 1 108 ? -8.301 -5.468 3.806 1.00 98.50 108 LEU A N 1
ATOM 853 C CA . LEU A 1 10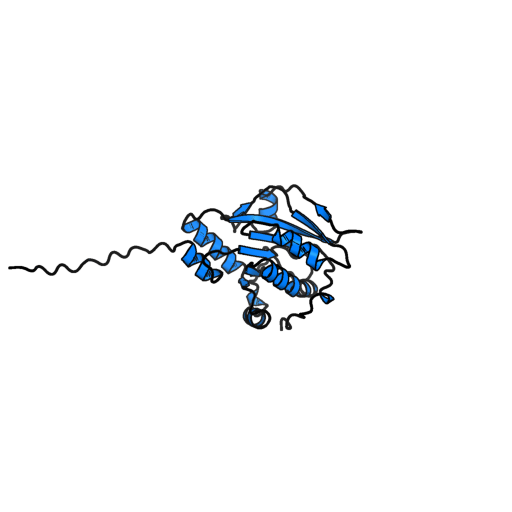8 ? -9.609 -4.845 4.015 1.00 98.50 108 LEU A CA 1
ATOM 854 C C . LEU A 1 108 ? -10.297 -5.393 5.272 1.00 98.50 108 LEU A C 1
ATOM 856 O O . LEU A 1 108 ? -10.812 -4.609 6.066 1.00 98.50 108 LEU A O 1
ATOM 860 N N . GLN A 1 109 ? -10.269 -6.711 5.477 1.00 98.38 109 GLN A N 1
ATOM 861 C CA . GLN A 1 109 ? -10.833 -7.345 6.671 1.00 98.38 109 GLN A CA 1
ATOM 862 C C . GLN A 1 109 ? -10.117 -6.879 7.945 1.00 98.38 109 GLN A C 1
ATOM 864 O O . GLN A 1 109 ? -10.780 -6.483 8.901 1.00 98.38 109 GLN A O 1
ATOM 869 N N . TRP A 1 110 ? -8.780 -6.813 7.936 1.00 98.38 110 TRP A N 1
ATOM 870 C CA . TRP A 1 110 ? -8.000 -6.222 9.028 1.00 98.38 110 TRP A CA 1
ATOM 871 C C . TRP A 1 110 ? -8.444 -4.781 9.328 1.00 98.38 110 TRP A C 1
ATOM 873 O O . TRP A 1 110 ? -8.697 -4.433 10.482 1.00 98.38 110 TRP A O 1
ATOM 883 N N . ASN A 1 111 ? -8.617 -3.950 8.293 1.00 98.12 111 ASN A N 1
ATOM 884 C CA . ASN A 1 111 ? -9.061 -2.563 8.448 1.00 98.12 111 ASN A CA 1
ATOM 885 C C . ASN A 1 111 ? -10.466 -2.462 9.077 1.00 98.12 111 ASN A C 1
ATOM 887 O O . ASN A 1 111 ? -10.712 -1.603 9.926 1.00 98.12 111 ASN A O 1
ATOM 891 N N . GLN A 1 112 ? -11.375 -3.357 8.681 1.00 98.12 112 GLN A N 1
ATOM 892 C CA . GLN A 1 112 ? -12.741 -3.433 9.202 1.00 98.12 112 GLN A CA 1
ATOM 893 C C . GLN A 1 112 ? -12.790 -3.936 10.650 1.00 98.12 112 GLN A C 1
ATOM 895 O O . GLN A 1 112 ? -13.532 -3.375 11.456 1.00 98.12 112 GLN A O 1
ATOM 900 N N . GLU A 1 113 ? -11.987 -4.941 11.004 1.00 97.81 113 GLU A N 1
ATOM 901 C CA . GLU A 1 113 ? -11.891 -5.447 12.378 1.00 97.81 113 GLU A CA 1
ATOM 902 C C . GLU A 1 113 ? -11.326 -4.378 13.324 1.00 97.81 113 GLU A C 1
ATOM 904 O O . GLU A 1 113 ? -11.916 -4.125 14.375 1.00 97.81 113 GLU A O 1
ATOM 909 N N . MET A 1 114 ? -10.273 -3.659 12.913 1.00 97.44 114 MET A N 1
ATOM 910 C CA . MET A 1 114 ? -9.728 -2.528 13.681 1.00 97.44 114 MET A CA 1
ATOM 911 C C . MET A 1 114 ? -10.772 -1.434 13.921 1.00 97.44 114 MET A C 1
ATOM 913 O O . MET A 1 114 ? -10.910 -0.904 15.027 1.00 97.44 114 MET A O 1
ATOM 917 N N . LYS A 1 115 ? -11.584 -1.137 12.903 1.00 97.12 115 LYS A N 1
ATOM 918 C CA . LYS A 1 115 ? -12.706 -0.207 13.040 1.00 97.12 115 LYS A CA 1
ATOM 919 C C . LYS A 1 115 ? -13.768 -0.704 14.014 1.00 97.12 115 LYS A C 1
ATOM 921 O O . LYS A 1 115 ? -14.276 0.100 14.795 1.00 97.12 115 LYS A O 1
ATOM 926 N N . ALA A 1 116 ? -14.118 -1.988 13.959 1.00 97.00 116 ALA A N 1
ATOM 927 C CA . ALA A 1 116 ? -15.156 -2.578 14.800 1.00 97.00 116 ALA A CA 1
ATOM 928 C C . ALA A 1 116 ? -14.810 -2.467 16.291 1.00 97.00 116 ALA A C 1
ATOM 930 O O . ALA A 1 116 ? -15.680 -2.148 17.101 1.00 97.00 116 ALA A O 1
ATOM 931 N N . ILE A 1 117 ? -13.528 -2.623 16.631 1.00 96.06 117 ILE A N 1
ATOM 932 C CA . ILE A 1 117 ? -13.031 -2.472 18.004 1.00 96.06 117 ILE A CA 1
ATOM 933 C C . ILE A 1 117 ? -12.690 -1.022 18.376 1.00 96.06 117 ILE A C 1
ATOM 935 O O . ILE A 1 117 ? -12.249 -0.762 19.491 1.00 96.06 117 ILE A O 1
ATOM 939 N N . LYS A 1 118 ? -12.922 -0.068 17.461 1.00 95.94 118 LYS A N 1
ATOM 940 C CA . LYS A 1 118 ? -12.619 1.363 17.626 1.00 95.94 118 LYS A CA 1
ATOM 941 C C . LYS A 1 118 ? -11.145 1.622 17.968 1.00 95.94 118 LYS A C 1
ATOM 943 O O . LYS A 1 118 ? -10.853 2.511 18.766 1.00 95.94 118 LYS A O 1
ATOM 948 N N . ALA A 1 119 ? -10.244 0.866 17.341 1.00 95.94 119 ALA A N 1
ATOM 949 C CA . ALA A 1 119 ? -8.807 1.084 17.439 1.00 95.94 119 ALA A CA 1
ATOM 950 C C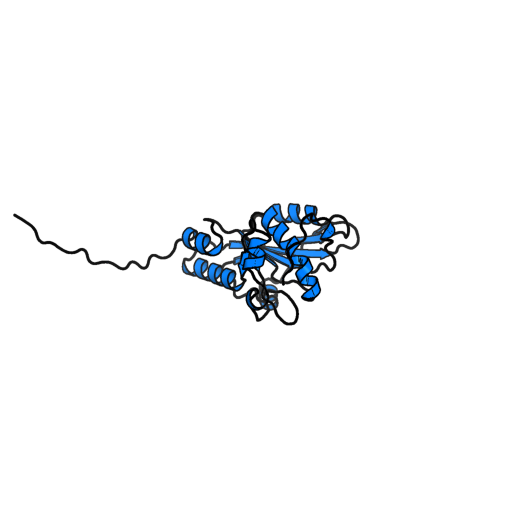 . ALA A 1 119 ? -8.427 2.517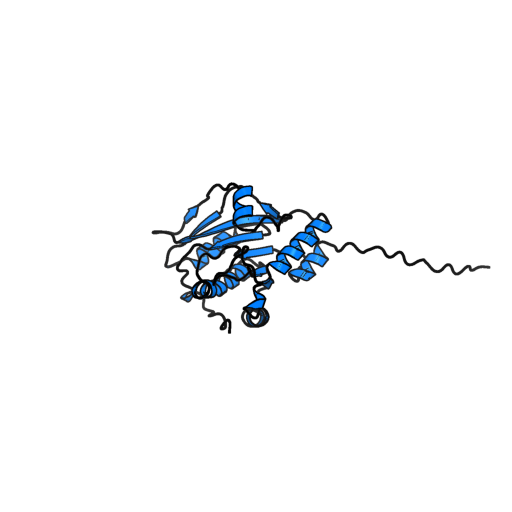 17.026 1.00 95.94 119 ALA A C 1
ATOM 952 O O . ALA A 1 119 ? -9.193 3.232 16.360 1.00 95.94 119 ALA A O 1
ATOM 953 N N . LYS A 1 120 ? -7.223 2.955 17.399 1.00 95.44 120 LYS A N 1
ATOM 954 C CA . LYS A 1 120 ? -6.673 4.192 16.832 1.00 95.44 120 LYS A CA 1
ATOM 955 C C . LYS A 1 120 ? -6.509 4.007 15.319 1.00 95.44 120 LYS A C 1
ATOM 957 O O . LYS A 1 120 ? -6.007 2.984 14.863 1.00 95.44 120 LYS A O 1
ATOM 962 N N . LYS A 1 121 ? -6.890 5.021 14.535 1.00 96.19 121 LYS A N 1
ATOM 963 C CA . LYS A 1 121 ? -6.654 4.998 13.088 1.00 96.19 121 LYS A CA 1
ATOM 964 C C . LYS A 1 121 ? -5.164 4.897 12.777 1.00 96.19 121 LYS A C 1
ATOM 966 O O . LYS A 1 121 ? -4.334 5.521 13.435 1.00 96.19 121 LYS A O 1
ATOM 971 N N . TYR A 1 122 ? -4.867 4.156 11.719 1.00 96.56 122 TYR A N 1
ATOM 972 C CA . TYR A 1 122 ? -3.505 3.897 11.280 1.00 96.56 122 TYR A CA 1
ATOM 973 C C . TYR A 1 122 ? -3.030 4.987 10.324 1.00 96.56 122 TYR A C 1
ATOM 975 O O . TYR A 1 122 ? -3.685 5.292 9.319 1.00 96.56 122 TYR A O 1
ATOM 983 N N . THR A 1 123 ? -1.881 5.570 10.646 1.00 97.56 123 THR A N 1
ATOM 984 C CA . THR A 1 123 ? -1.278 6.659 9.877 1.00 97.56 123 THR A CA 1
ATOM 985 C C . THR A 1 123 ? -0.869 6.168 8.492 1.00 97.56 123 THR A C 1
ATOM 987 O O . THR A 1 123 ? -0.357 5.061 8.326 1.00 97.56 123 THR A O 1
ATOM 990 N N . THR A 1 124 ? -1.140 6.968 7.465 1.00 97.62 124 THR A N 1
ATOM 991 C CA . THR A 1 124 ? -1.025 6.557 6.066 1.00 97.62 124 THR A CA 1
ATOM 992 C C . THR A 1 124 ? -0.338 7.627 5.228 1.00 97.62 124 THR A C 1
ATOM 994 O O . THR A 1 124 ? -0.816 8.762 5.147 1.00 97.62 124 THR A O 1
ATOM 997 N N . LYS A 1 125 ? 0.733 7.242 4.526 1.00 97.00 125 LYS A N 1
ATOM 998 C CA . LYS A 1 125 ? 1.428 8.091 3.552 1.00 97.00 125 LYS A CA 1
ATOM 999 C C . LYS A 1 125 ? 1.286 7.530 2.145 1.00 97.00 125 LYS A C 1
ATOM 1001 O O . LYS A 1 125 ? 1.475 6.338 1.912 1.00 97.00 125 LYS A O 1
ATOM 1006 N N . ILE A 1 126 ? 0.965 8.410 1.198 1.00 95.94 126 ILE A N 1
ATOM 1007 C CA . ILE A 1 126 ? 0.976 8.091 -0.231 1.00 95.94 126 ILE A CA 1
ATOM 1008 C C . ILE A 1 126 ? 2.365 8.407 -0.779 1.00 95.94 126 ILE A C 1
ATOM 1010 O O . ILE A 1 126 ? 2.854 9.530 -0.623 1.00 95.94 126 ILE A O 1
ATOM 1014 N N . VAL A 1 127 ? 2.973 7.419 -1.428 1.00 94.88 127 VAL A N 1
ATOM 1015 C CA . VAL A 1 127 ? 4.273 7.517 -2.087 1.00 94.88 127 VAL A CA 1
ATOM 1016 C C . VAL A 1 127 ? 4.085 7.275 -3.582 1.00 94.88 127 VAL A C 1
ATOM 1018 O O . VAL A 1 127 ? 3.597 6.220 -3.992 1.00 94.88 127 VAL A O 1
ATOM 1021 N N . GLU A 1 128 ? 4.471 8.245 -4.405 1.00 92.12 128 GLU A N 1
ATOM 1022 C CA . GLU A 1 128 ? 4.456 8.118 -5.863 1.00 92.12 128 GLU A CA 1
ATOM 1023 C C . GLU A 1 128 ? 5.865 7.763 -6.340 1.00 92.12 128 GLU A C 1
ATOM 1025 O O . GLU A 1 128 ? 6.810 8.534 -6.181 1.00 92.12 128 GLU A O 1
ATOM 1030 N N . LEU A 1 129 ? 6.011 6.590 -6.951 1.00 89.19 129 LEU A N 1
ATOM 1031 C CA . LEU A 1 129 ? 7.254 6.167 -7.587 1.00 89.19 129 LEU A CA 1
ATOM 1032 C C . LEU A 1 129 ? 7.167 6.466 -9.079 1.00 89.19 129 LEU A C 1
ATOM 1034 O O . LEU A 1 129 ? 6.292 5.946 -9.788 1.00 89.19 129 LEU A O 1
ATOM 1038 N N . SER A 1 130 ? 8.078 7.299 -9.572 1.00 85.94 130 SER A N 1
ATOM 1039 C CA . SER A 1 130 ? 8.124 7.685 -10.982 1.00 85.94 130 SER A CA 1
ATOM 1040 C C . SER A 1 130 ? 9.556 7.757 -11.504 1.00 85.94 130 SER A C 1
ATOM 1042 O O . SER A 1 130 ? 10.518 7.826 -10.745 1.00 85.94 130 SER A O 1
ATOM 1044 N N . ASN A 1 131 ? 9.716 7.725 -12.825 1.00 79.50 131 ASN A N 1
ATOM 1045 C CA . ASN A 1 131 ? 11.030 7.902 -13.435 1.00 79.50 131 ASN A CA 1
ATOM 1046 C C . ASN A 1 131 ? 11.395 9.389 -13.492 1.00 79.50 131 ASN A C 1
ATOM 1048 O O . ASN A 1 131 ? 10.589 10.206 -13.939 1.00 79.50 131 ASN A O 1
ATOM 1052 N N . ALA A 1 132 ? 12.634 9.719 -13.139 1.00 73.38 132 ALA A N 1
ATOM 1053 C CA . ALA A 1 132 ? 13.208 11.040 -13.355 1.00 73.38 132 ALA A CA 1
ATOM 1054 C C . ALA A 1 132 ? 13.796 11.176 -14.769 1.00 73.38 132 ALA A C 1
ATOM 1056 O O . ALA A 1 132 ? 14.375 10.235 -15.325 1.00 73.38 132 ALA A O 1
ATOM 1057 N N . VAL A 1 133 ? 13.733 12.390 -15.320 1.00 68.56 133 VAL A N 1
ATOM 1058 C CA . VAL A 1 133 ? 14.616 12.813 -16.414 1.00 68.56 133 VAL A CA 1
ATOM 1059 C C . VAL A 1 133 ? 15.833 13.478 -15.771 1.00 68.56 133 VAL A C 1
ATOM 1061 O O . VAL A 1 133 ? 15.772 14.636 -15.377 1.00 68.56 133 VAL A O 1
ATOM 1064 N N . GLY A 1 134 ? 16.930 12.733 -15.616 1.00 72.44 134 GLY A N 1
ATOM 1065 C CA . GLY A 1 134 ? 18.157 13.236 -14.989 1.00 72.44 134 GLY A CA 1
ATOM 1066 C C . GLY A 1 134 ? 18.456 12.573 -13.644 1.00 72.44 134 GLY A C 1
ATOM 1067 O O . GLY A 1 134 ? 18.657 11.360 -13.604 1.00 72.44 134 GLY A O 1
ATOM 1068 N N . LYS A 1 135 ? 18.557 13.376 -12.577 1.00 76.38 135 LYS A N 1
ATOM 1069 C CA . LYS A 1 135 ? 18.938 12.929 -11.225 1.00 76.38 135 LYS A CA 1
ATOM 1070 C C . LYS A 1 135 ? 17.726 12.522 -10.389 1.00 76.38 135 LYS A C 1
ATOM 1072 O O . LYS A 1 135 ? 16.608 12.944 -10.671 1.00 76.38 135 LYS A O 1
ATOM 1077 N N . GLU A 1 136 ? 17.985 11.732 -9.353 1.00 80.44 136 GLU A N 1
ATOM 1078 C CA . GLU A 1 136 ? 17.003 11.421 -8.316 1.00 80.44 136 GLU A CA 1
ATOM 1079 C C . GLU A 1 136 ? 16.645 12.665 -7.508 1.00 80.44 136 GLU A C 1
ATOM 1081 O O . GLU A 1 136 ? 17.513 13.494 -7.223 1.00 80.44 136 GLU A O 1
ATOM 1086 N N . TYR A 1 137 ? 15.371 12.802 -7.151 1.00 83.56 137 TYR A N 1
ATOM 1087 C CA . TYR A 1 137 ? 14.924 13.851 -6.242 1.00 83.56 137 TYR A CA 1
ATOM 1088 C C . TYR A 1 137 ? 13.624 13.469 -5.535 1.00 83.56 137 TYR A C 1
ATOM 1090 O O . TYR A 1 137 ? 12.854 12.628 -6.007 1.00 83.56 137 TYR A O 1
ATOM 1098 N N . ILE A 1 138 ? 13.403 14.119 -4.393 1.00 84.19 138 ILE A N 1
ATOM 1099 C CA . ILE A 1 138 ? 12.183 14.018 -3.598 1.00 84.19 138 ILE A CA 1
ATOM 1100 C C . ILE A 1 138 ? 11.313 15.239 -3.892 1.00 84.19 138 ILE A C 1
ATOM 1102 O O . ILE A 1 138 ? 11.789 16.374 -3.833 1.00 84.19 138 ILE A O 1
ATOM 1106 N N . GLY A 1 139 ? 10.047 15.000 -4.218 1.00 85.56 139 GLY A N 1
ATOM 1107 C CA . GLY A 1 139 ? 9.033 16.024 -4.441 1.00 85.56 139 GLY A CA 1
ATOM 1108 C C . GLY A 1 139 ? 7.788 15.807 -3.585 1.00 85.56 139 GLY A C 1
ATOM 1109 O O . GLY A 1 139 ? 7.704 14.879 -2.776 1.00 85.56 139 GLY A O 1
ATOM 1110 N N . SER A 1 140 ? 6.803 16.676 -3.786 1.00 86.62 140 SER A N 1
ATOM 1111 C CA . SER A 1 140 ? 5.475 16.539 -3.195 1.00 86.62 140 SER A CA 1
ATOM 1112 C C . SER A 1 140 ? 4.426 17.168 -4.100 1.00 86.62 140 SER A C 1
ATOM 1114 O O . SER A 1 140 ? 4.609 18.307 -4.537 1.00 86.62 140 SER A O 1
ATOM 1116 N N . ASN A 1 141 ? 3.297 16.491 -4.291 1.00 84.19 141 ASN A N 1
ATOM 1117 C CA . ASN A 1 141 ? 2.149 17.017 -5.019 1.00 84.19 141 ASN A CA 1
ATOM 1118 C C . ASN A 1 141 ? 0.913 17.062 -4.120 1.00 84.19 141 ASN A C 1
ATOM 1120 O O . ASN A 1 141 ? 0.617 16.105 -3.407 1.00 84.19 141 ASN A O 1
ATOM 1124 N N . GLN A 1 142 ? 0.162 18.165 -4.176 1.00 89.56 142 GLN A N 1
ATOM 1125 C CA . GLN A 1 142 ? -1.123 18.265 -3.484 1.00 89.56 142 GLN A CA 1
ATOM 1126 C C . GLN A 1 142 ? -2.190 17.397 -4.164 1.00 89.56 142 GLN A C 1
ATOM 1128 O O . GLN A 1 142 ? -2.276 17.323 -5.391 1.00 89.56 142 GLN A O 1
ATOM 1133 N N . LEU A 1 143 ? -3.046 16.783 -3.352 1.00 89.25 143 LEU A N 1
ATOM 1134 C CA . LEU A 1 143 ? -4.125 15.896 -3.757 1.00 89.25 143 LEU A CA 1
ATOM 1135 C C . LEU A 1 143 ? -5.446 16.296 -3.096 1.00 89.25 143 LEU A C 1
ATOM 1137 O O . LEU A 1 143 ? -5.534 16.491 -1.885 1.00 89.25 143 LEU A O 1
ATOM 1141 N N . ASP A 1 144 ? -6.523 16.279 -3.878 1.00 92.06 144 ASP A N 1
ATOM 1142 C CA . ASP A 1 144 ? -7.866 16.102 -3.324 1.00 92.06 144 ASP A CA 1
ATOM 1143 C C . ASP A 1 144 ? -8.009 14.639 -2.885 1.00 92.06 144 ASP A C 1
ATOM 1145 O O . ASP A 1 144 ? -8.308 13.757 -3.696 1.00 92.06 144 ASP A O 1
ATOM 1149 N N . LEU A 1 145 ? -7.772 14.375 -1.597 1.00 91.44 145 LEU A N 1
ATOM 1150 C CA . LEU A 1 145 ? -7.793 13.023 -1.032 1.00 91.44 145 LEU A CA 1
ATOM 1151 C C . LEU A 1 145 ? -9.128 12.307 -1.255 1.00 91.44 145 LEU A C 1
ATOM 1153 O O . LEU A 1 145 ? -9.140 11.102 -1.503 1.00 91.44 145 LEU A O 1
ATOM 1157 N N . LYS A 1 146 ? -10.262 13.016 -1.198 1.00 91.75 146 LYS A N 1
ATOM 1158 C CA . LYS A 1 146 ? -11.581 12.393 -1.379 1.00 91.75 146 LYS A CA 1
ATOM 1159 C C . LYS A 1 146 ? -11.734 11.901 -2.813 1.00 91.75 146 LYS A C 1
ATOM 1161 O O . LYS A 1 146 ? -12.117 10.749 -3.041 1.00 91.75 146 LYS A O 1
ATOM 1166 N N . ARG A 1 147 ? -11.406 12.759 -3.782 1.00 93.88 147 ARG A N 1
ATOM 1167 C CA . ARG A 1 147 ? -11.445 12.406 -5.205 1.00 93.88 147 ARG A CA 1
ATOM 1168 C C . ARG A 1 147 ? -10.422 11.326 -5.543 1.00 93.88 147 ARG A C 1
ATOM 1170 O O . ARG A 1 147 ? -10.760 10.387 -6.263 1.00 93.88 147 ARG A O 1
ATOM 1177 N N . TYR A 1 148 ? -9.208 11.441 -5.010 1.00 92.31 148 TYR A N 1
ATOM 1178 C CA . TYR A 1 148 ? -8.120 10.493 -5.233 1.00 92.31 148 TYR A CA 1
ATOM 1179 C C . TYR A 1 148 ? -8.491 9.099 -4.726 1.00 92.31 148 TYR A C 1
ATOM 1181 O O . TYR A 1 148 ? -8.496 8.146 -5.500 1.00 92.31 148 TYR A O 1
ATOM 1189 N N . ARG A 1 149 ? -8.935 8.987 -3.467 1.00 94.88 149 ARG A N 1
ATOM 1190 C CA . ARG A 1 149 ? -9.355 7.706 -2.881 1.00 94.88 149 ARG A CA 1
ATOM 1191 C C . ARG A 1 149 ? -10.507 7.062 -3.639 1.00 94.88 149 ARG A C 1
ATOM 1193 O O . ARG A 1 149 ? -10.517 5.847 -3.802 1.00 94.88 149 ARG A O 1
ATOM 1200 N N . LYS A 1 150 ? -11.473 7.856 -4.114 1.00 95.56 150 LYS A N 1
ATOM 1201 C CA . LYS A 1 150 ? -12.570 7.341 -4.945 1.00 95.56 150 LYS A CA 1
ATOM 1202 C C . LYS A 1 150 ? -12.050 6.761 -6.257 1.00 95.56 150 LYS A C 1
ATOM 1204 O O . LYS A 1 150 ? -12.452 5.667 -6.634 1.00 95.56 150 LYS A O 1
ATOM 1209 N N . LYS A 1 151 ? -11.176 7.499 -6.944 1.00 95.06 151 LYS A N 1
ATOM 1210 C CA . LYS A 1 151 ? -10.619 7.099 -8.240 1.00 95.06 151 LYS A CA 1
ATOM 1211 C C . LYS A 1 151 ? -9.760 5.838 -8.137 1.00 95.06 151 LYS A C 1
ATOM 1213 O O . LYS A 1 151 ? -9.810 5.010 -9.035 1.00 95.06 151 LYS A O 1
ATOM 1218 N N . GLU A 1 152 ? -9.000 5.714 -7.057 1.00 94.75 152 GLU A N 1
ATOM 1219 C CA . GLU A 1 152 ? -8.052 4.620 -6.835 1.00 94.75 152 GLU A CA 1
ATOM 1220 C C . GLU A 1 152 ? -8.642 3.502 -5.947 1.00 94.75 152 GLU A C 1
ATOM 1222 O O . GLU A 1 152 ? -7.910 2.690 -5.393 1.00 94.75 152 GLU A O 1
ATOM 1227 N N . CYS A 1 153 ? -9.970 3.451 -5.780 1.00 96.81 153 CYS A N 1
ATOM 1228 C CA . CYS A 1 153 ? -10.684 2.403 -5.034 1.00 96.81 153 CYS A CA 1
ATOM 1229 C C . CYS A 1 153 ? -10.187 2.189 -3.591 1.00 96.81 153 CYS A C 1
ATOM 1231 O O . CYS A 1 153 ? -10.219 1.084 -3.059 1.00 96.81 153 CYS A O 1
ATOM 1233 N N . LEU A 1 154 ? -9.765 3.273 -2.935 1.00 96.94 154 LEU A N 1
ATOM 1234 C CA . LEU A 1 154 ? -9.273 3.288 -1.553 1.00 96.94 154 LEU A CA 1
ATOM 1235 C C . LEU A 1 154 ? -10.336 3.735 -0.533 1.00 96.94 154 LEU A C 1
ATOM 1237 O O . LEU A 1 154 ? -10.044 3.909 0.652 1.00 96.94 154 LEU A O 1
ATOM 1241 N N . LEU A 1 155 ? -11.569 3.992 -0.978 1.00 96.38 155 LEU A N 1
ATOM 1242 C CA . LEU A 1 155 ? -12.674 4.337 -0.077 1.00 96.38 155 LEU A CA 1
ATOM 1243 C C . LEU A 1 155 ? -13.019 3.225 0.930 1.00 96.38 155 LEU A C 1
ATOM 1245 O O . LEU A 1 155 ? -13.261 3.597 2.076 1.00 96.38 155 LEU A O 1
ATOM 1249 N N . PRO A 1 156 ? -13.004 1.922 0.570 1.00 96.94 156 PRO A N 1
ATOM 1250 C CA . PRO A 1 156 ? -13.334 0.849 1.514 1.00 96.94 156 PRO A CA 1
ATOM 1251 C C . PRO A 1 156 ? -12.397 0.755 2.727 1.00 96.94 156 PRO A C 1
ATOM 1253 O O . PRO A 1 156 ? -12.832 0.327 3.790 1.00 96.94 156 PRO A O 1
ATOM 1256 N N . PHE A 1 157 ? -11.138 1.190 2.595 1.00 97.06 157 PHE A N 1
ATOM 1257 C CA . PHE A 1 157 ? -10.172 1.253 3.698 1.00 97.06 157 PHE A CA 1
ATOM 1258 C C . PHE A 1 157 ? -10.375 2.551 4.497 1.00 97.06 157 PHE A C 1
ATOM 1260 O O . PHE A 1 157 ? -9.639 3.533 4.338 1.00 97.06 157 PHE A O 1
ATOM 1267 N N . ASP A 1 158 ? -11.448 2.614 5.284 1.00 95.69 158 ASP A N 1
ATOM 1268 C CA . ASP A 1 158 ? -11.891 3.837 5.964 1.00 95.69 158 ASP A CA 1
ATOM 1269 C C . ASP A 1 158 ? -11.397 3.992 7.415 1.00 95.69 158 ASP A C 1
ATOM 1271 O O . ASP A 1 158 ? -11.590 5.053 8.023 1.00 95.69 158 ASP A O 1
ATOM 1275 N N . HIS A 1 159 ? -10.655 3.004 7.924 1.00 97.19 159 HIS A N 1
ATOM 1276 C CA . HIS A 1 159 ? -9.926 3.069 9.195 1.00 97.19 159 HIS A CA 1
ATOM 1277 C C . HIS A 1 159 ? -8.454 3.504 9.033 1.00 97.19 159 HIS A C 1
ATOM 1279 O O . HIS A 1 159 ? -7.569 3.107 9.787 1.00 97.19 159 HIS A O 1
ATOM 1285 N N . LEU A 1 160 ? -8.186 4.321 8.013 1.00 96.56 160 LEU A N 1
ATOM 1286 C CA . LEU A 1 160 ? -6.883 4.924 7.730 1.00 96.56 160 LEU A CA 1
ATOM 1287 C C . LEU A 1 160 ? -6.922 6.437 7.985 1.00 96.56 160 LEU A C 1
ATOM 1289 O O . LEU A 1 160 ? -7.919 7.105 7.683 1.00 96.56 160 LEU A O 1
ATOM 1293 N N . GLU A 1 161 ? -5.833 6.980 8.522 1.00 96.00 161 GLU A N 1
ATOM 1294 C CA . GLU A 1 161 ? -5.604 8.411 8.730 1.00 96.00 161 GLU A CA 1
ATOM 1295 C C . GLU A 1 161 ? -4.472 8.887 7.815 1.00 96.00 161 GLU A C 1
ATOM 1297 O O . GLU A 1 161 ? -3.322 8.504 7.978 1.00 96.00 161 GLU A O 1
ATOM 1302 N N . TYR A 1 162 ? -4.797 9.706 6.817 1.00 94.62 162 TYR A N 1
ATOM 1303 C CA . TYR A 1 162 ? -3.821 10.187 5.839 1.00 94.62 162 TYR A CA 1
ATOM 1304 C C . TYR A 1 162 ? -3.066 11.382 6.424 1.00 94.62 162 TYR A C 1
ATOM 1306 O O . TYR A 1 162 ? -3.697 12.374 6.780 1.00 94.62 162 TYR A O 1
ATOM 1314 N N . GLU A 1 163 ? -1.736 11.292 6.505 1.00 89.44 163 GLU A N 1
ATOM 1315 C CA . GLU A 1 163 ? -0.901 12.273 7.220 1.00 89.44 163 GLU A CA 1
ATOM 1316 C C . GLU A 1 163 ? -1.030 13.694 6.668 1.00 89.44 163 GLU A C 1
ATOM 1318 O O . GLU A 1 163 ? -1.020 14.666 7.418 1.00 89.44 163 GLU A O 1
ATOM 1323 N N . THR A 1 164 ? -1.137 13.823 5.345 1.00 84.00 164 THR A N 1
ATOM 1324 C CA . THR A 1 164 ? -1.306 15.105 4.661 1.00 84.00 164 THR A CA 1
ATOM 1325 C C . THR A 1 164 ? -2.102 14.921 3.371 1.00 84.00 164 THR A C 1
ATOM 1327 O O . THR A 1 164 ? -2.302 13.808 2.880 1.00 84.00 164 THR A O 1
ATOM 1330 N N . ASN A 1 165 ? -2.518 16.033 2.766 1.00 83.44 165 ASN A N 1
ATOM 1331 C CA . ASN A 1 165 ? -3.021 16.050 1.395 1.00 83.44 165 ASN A CA 1
ATOM 1332 C C . ASN A 1 165 ? -1.893 16.042 0.346 1.00 83.44 165 ASN A C 1
ATOM 1334 O O . ASN A 1 165 ? -2.168 16.331 -0.812 1.00 83.44 165 ASN A O 1
ATOM 1338 N N . ALA A 1 166 ? -0.643 15.751 0.725 1.00 84.31 166 ALA A N 1
ATOM 1339 C CA . ALA A 1 166 ? 0.507 15.774 -0.170 1.00 84.31 166 ALA A CA 1
ATOM 1340 C C . ALA A 1 166 ? 1.196 14.406 -0.262 1.00 84.31 166 ALA A C 1
ATOM 1342 O O . ALA A 1 166 ? 1.464 13.742 0.748 1.00 84.31 166 ALA A O 1
ATOM 1343 N N . THR A 1 167 ? 1.533 14.004 -1.482 1.00 91.12 167 THR A N 1
ATOM 1344 C CA . THR A 1 167 ? 2.330 12.802 -1.745 1.00 91.12 167 THR A CA 1
ATOM 1345 C C . THR A 1 167 ? 3.790 12.996 -1.341 1.00 91.12 167 THR A C 1
ATOM 1347 O O . THR A 1 167 ? 4.275 14.121 -1.210 1.00 91.12 167 THR A O 1
ATOM 1350 N N . LEU A 1 168 ? 4.486 11.885 -1.108 1.00 92.69 168 LEU A N 1
ATOM 1351 C CA . LEU A 1 168 ? 5.943 11.824 -1.189 1.00 92.69 168 LEU A CA 1
ATOM 1352 C C . LEU A 1 168 ? 6.301 11.308 -2.583 1.00 92.69 168 LEU A C 1
ATOM 1354 O O . LEU A 1 168 ? 6.057 10.139 -2.882 1.00 92.69 168 LEU A O 1
ATOM 1358 N N . ASP A 1 169 ? 6.856 12.163 -3.431 1.00 91.38 169 ASP A N 1
ATOM 1359 C CA . ASP A 1 169 ? 7.195 11.781 -4.800 1.00 91.38 169 ASP A CA 1
ATOM 1360 C C . ASP A 1 169 ? 8.667 11.405 -4.876 1.00 91.38 169 ASP A C 1
ATOM 1362 O O . ASP A 1 169 ? 9.538 12.229 -4.605 1.00 91.38 169 ASP A O 1
ATOM 1366 N N . LEU A 1 170 ? 8.948 10.163 -5.257 1.00 89.06 170 LEU A N 1
ATOM 1367 C CA . LEU A 1 170 ? 10.304 9.673 -5.465 1.00 89.06 170 LEU A CA 1
ATOM 1368 C C . LEU A 1 170 ? 10.540 9.541 -6.966 1.00 89.06 170 LEU A C 1
ATOM 1370 O O . LEU A 1 170 ? 9.974 8.674 -7.643 1.00 89.06 170 LEU A O 1
ATOM 1374 N N . HIS A 1 171 ? 11.373 10.435 -7.488 1.00 86.12 171 HIS A N 1
ATOM 1375 C CA . HIS A 1 171 ? 11.764 10.438 -8.888 1.00 86.12 171 HIS A CA 1
ATOM 1376 C C . HIS A 1 171 ? 13.085 9.695 -9.034 1.00 86.12 171 HIS A C 1
ATOM 1378 O O . HIS A 1 171 ? 14.101 10.119 -8.494 1.00 86.12 171 HIS A O 1
ATOM 1384 N N . ILE A 1 172 ? 13.065 8.577 -9.756 1.00 80.31 172 ILE A N 1
ATOM 1385 C CA . ILE A 1 172 ? 14.155 7.601 -9.780 1.00 80.31 172 ILE A CA 1
ATOM 1386 C C . ILE A 1 172 ? 14.964 7.722 -11.074 1.00 80.31 172 ILE A C 1
ATOM 1388 O O . ILE A 1 172 ? 14.403 7.701 -12.176 1.00 80.31 172 ILE A O 1
ATOM 1392 N N . ALA A 1 173 ? 16.290 7.816 -10.962 1.00 75.19 173 ALA A N 1
ATOM 1393 C CA . ALA A 1 173 ? 17.185 7.79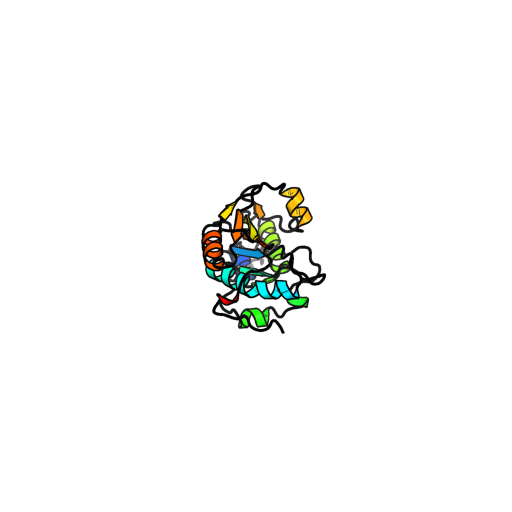9 -12.112 1.00 75.19 173 ALA A CA 1
ATOM 1394 C C . ALA A 1 173 ? 17.416 6.359 -12.603 1.00 75.19 173 ALA A C 1
ATOM 1396 O O . ALA A 1 173 ? 17.458 5.404 -11.833 1.00 75.19 173 ALA A O 1
ATOM 1397 N N . ARG A 1 174 ? 17.642 6.183 -13.912 1.00 63.56 174 ARG A N 1
ATOM 1398 C CA . ARG A 1 174 ? 17.742 4.856 -14.563 1.00 63.56 174 ARG A CA 1
ATOM 1399 C C . ARG A 1 174 ? 18.882 3.943 -14.068 1.00 63.56 174 ARG A C 1
ATOM 1401 O O . ARG A 1 174 ? 18.940 2.802 -14.517 1.00 63.56 174 ARG A O 1
ATOM 1408 N N . LYS A 1 175 ? 19.825 4.434 -13.253 1.00 59.41 175 LYS A N 1
ATOM 1409 C CA . LYS A 1 175 ? 21.091 3.738 -12.946 1.00 59.41 175 LYS A CA 1
ATOM 1410 C C . LYS A 1 175 ? 21.339 3.434 -11.456 1.00 59.41 175 LYS A C 1
ATOM 1412 O O . LYS A 1 175 ? 22.269 2.684 -11.191 1.00 59.41 175 LYS A O 1
ATOM 1417 N N . THR A 1 176 ? 20.560 3.978 -10.516 1.00 57.03 176 THR A N 1
ATOM 1418 C CA . THR A 1 176 ? 20.924 4.002 -9.074 1.00 57.03 176 THR A CA 1
ATOM 1419 C C . THR A 1 176 ? 19.748 3.824 -8.098 1.00 57.03 176 THR A C 1
ATOM 1421 O O . THR A 1 176 ? 19.924 3.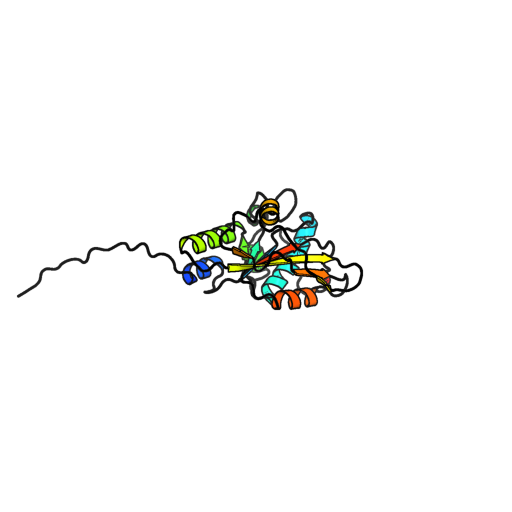969 -6.894 1.00 57.03 176 THR A O 1
ATOM 1424 N N . GLY A 1 177 ? 18.561 3.466 -8.595 1.00 61.59 177 GLY A N 1
ATOM 1425 C CA . GLY A 1 177 ? 17.300 3.740 -7.901 1.00 61.59 177 GLY A CA 1
ATOM 1426 C C . GLY A 1 177 ? 17.007 3.014 -6.586 1.00 61.59 177 GLY A C 1
ATOM 1427 O O . GLY A 1 177 ? 16.223 3.525 -5.790 1.00 61.59 177 GLY A O 1
ATOM 1428 N N . ASP A 1 178 ? 17.586 1.840 -6.346 1.00 71.81 178 ASP A N 1
ATOM 1429 C CA . ASP A 1 178 ? 17.058 0.928 -5.324 1.00 71.81 178 ASP A CA 1
ATOM 1430 C C . ASP A 1 178 ? 17.321 1.436 -3.899 1.00 71.81 178 ASP A C 1
ATOM 1432 O O . ASP A 1 178 ? 16.390 1.520 -3.096 1.00 71.81 178 ASP A O 1
ATOM 1436 N N . GLN A 1 179 ? 18.561 1.841 -3.599 1.00 79.25 179 GLN A N 1
ATOM 1437 C CA . GLN A 1 179 ? 18.931 2.320 -2.262 1.00 79.25 179 GLN A CA 1
ATOM 1438 C C . GLN A 1 179 ? 18.240 3.645 -1.929 1.00 79.25 179 GLN A C 1
ATOM 1440 O O . GLN A 1 179 ? 17.707 3.791 -0.837 1.00 79.25 179 GLN A O 1
ATOM 1445 N N . PHE A 1 180 ? 18.159 4.569 -2.892 1.00 84.44 180 PHE A N 1
ATOM 1446 C CA . PHE A 1 180 ? 17.456 5.843 -2.723 1.00 84.44 180 PHE A CA 1
ATOM 1447 C C . PHE A 1 180 ? 15.985 5.644 -2.331 1.00 84.44 180 PHE A C 1
ATOM 1449 O O . PHE A 1 180 ? 15.485 6.305 -1.421 1.00 84.44 180 PHE A O 1
ATOM 1456 N N . VAL A 1 181 ? 15.289 4.710 -2.993 1.00 87.12 181 VAL A N 1
ATOM 1457 C CA . VAL A 1 181 ? 13.894 4.392 -2.658 1.00 87.12 181 VAL A CA 1
ATOM 1458 C C . VAL A 1 181 ? 13.799 3.752 -1.277 1.00 87.12 181 VAL A C 1
ATOM 1460 O O . VAL A 1 181 ? 12.925 4.134 -0.503 1.00 87.12 181 VAL A O 1
ATOM 1463 N N . ILE A 1 182 ? 14.687 2.812 -0.945 1.00 88.56 182 ILE A N 1
ATOM 1464 C CA . ILE A 1 182 ? 14.695 2.158 0.371 1.00 88.56 182 ILE A CA 1
ATOM 1465 C C . ILE A 1 182 ? 14.919 3.185 1.487 1.00 88.56 182 ILE A C 1
ATOM 1467 O O . ILE A 1 182 ? 14.116 3.227 2.417 1.00 88.56 182 ILE A O 1
ATOM 1471 N N . ASP A 1 183 ? 15.931 4.045 1.368 1.00 89.44 183 ASP A N 1
ATOM 1472 C CA . ASP A 1 183 ? 16.253 5.076 2.363 1.00 89.44 183 ASP A CA 1
ATOM 1473 C C . ASP A 1 183 ? 15.069 6.033 2.562 1.00 89.44 183 ASP A C 1
ATOM 1475 O O . ASP A 1 183 ? 14.669 6.343 3.690 1.00 89.44 183 ASP A O 1
ATOM 1479 N N . ALA A 1 184 ? 14.441 6.452 1.459 1.00 91.62 184 ALA A N 1
ATOM 1480 C CA . ALA A 1 184 ? 13.257 7.295 1.512 1.00 91.62 184 ALA A CA 1
ATOM 1481 C C . ALA A 1 184 ? 12.086 6.588 2.214 1.00 91.62 184 ALA A C 1
ATOM 1483 O O . ALA A 1 184 ? 11.443 7.189 3.074 1.00 91.62 184 ALA A O 1
ATOM 1484 N N . LEU A 1 185 ? 11.823 5.314 1.910 1.00 93.44 185 LEU A N 1
ATOM 1485 C CA . LEU A 1 185 ? 10.744 4.552 2.546 1.00 93.44 185 LEU A CA 1
ATOM 1486 C C . LEU A 1 185 ? 11.020 4.242 4.025 1.00 93.44 185 LEU A C 1
ATOM 1488 O O . LEU A 1 185 ? 10.080 4.228 4.819 1.00 93.44 185 LEU A O 1
ATOM 1492 N N . GLN A 1 186 ? 12.279 4.036 4.418 1.00 94.44 186 GLN A N 1
ATOM 1493 C CA . GLN A 1 186 ? 12.678 3.864 5.821 1.00 94.44 186 GLN A CA 1
ATOM 1494 C C . GLN A 1 186 ? 12.466 5.142 6.644 1.00 94.44 186 GLN A C 1
ATOM 1496 O O . GLN A 1 186 ? 12.194 5.060 7.842 1.00 94.44 186 GLN A O 1
ATOM 1501 N N . SER A 1 187 ? 12.527 6.318 6.009 1.00 93.25 187 SER A N 1
ATOM 1502 C CA . SER A 1 187 ? 12.223 7.592 6.672 1.00 93.25 187 SER A CA 1
ATOM 1503 C C 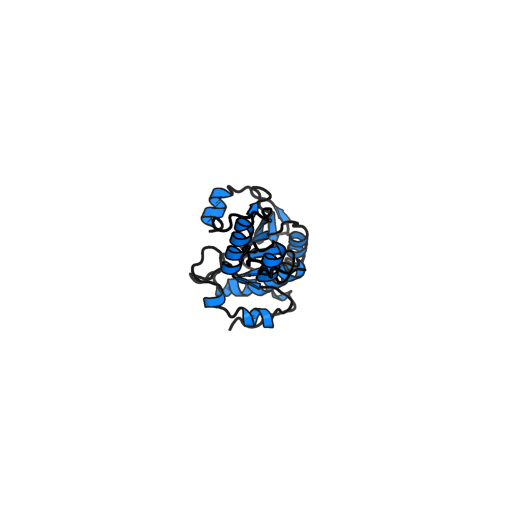. SER A 1 187 ? 10.726 7.785 6.973 1.00 93.25 187 SER A C 1
ATOM 1505 O O . SER A 1 187 ? 10.369 8.564 7.861 1.00 93.25 187 SER A O 1
ATOM 1507 N N . VAL A 1 188 ? 9.840 7.054 6.280 1.00 95.06 188 VAL A N 1
ATOM 1508 C CA . VAL A 1 188 ? 8.382 7.160 6.438 1.00 95.06 188 VAL A CA 1
ATOM 1509 C C . VAL A 1 188 ? 7.920 6.424 7.696 1.00 95.06 188 VAL A C 1
ATOM 1511 O O . VAL A 1 188 ? 7.940 5.192 7.771 1.00 95.06 188 VAL A O 1
ATOM 1514 N N . GLN A 1 189 ? 7.444 7.192 8.678 1.00 94.62 189 GLN A N 1
ATOM 1515 C CA . GLN A 1 189 ? 7.012 6.674 9.981 1.00 94.62 189 GLN A CA 1
ATOM 1516 C C . GLN A 1 189 ? 5.614 6.049 9.974 1.00 94.62 189 GLN A C 1
ATOM 1518 O O . GLN A 1 189 ? 5.300 5.285 10.887 1.00 94.62 189 GLN A O 1
ATOM 1523 N N . SER A 1 190 ? 4.808 6.320 8.945 1.00 96.88 190 SER A N 1
ATOM 1524 C CA . SER A 1 190 ? 3.409 5.899 8.867 1.00 96.88 190 SER A CA 1
ATOM 1525 C C . SER A 1 190 ? 3.240 4.390 8.990 1.00 96.88 190 SER A C 1
ATOM 1527 O O . SER A 1 190 ? 4.060 3.612 8.490 1.00 96.88 190 SER A O 1
ATOM 1529 N N . ASP A 1 191 ? 2.129 3.956 9.566 1.00 97.38 191 ASP A N 1
ATOM 1530 C CA . ASP A 1 191 ? 1.792 2.539 9.687 1.00 97.38 191 ASP A CA 1
ATOM 1531 C C . ASP A 1 191 ? 1.537 1.900 8.317 1.00 97.38 191 ASP A C 1
ATOM 1533 O O . ASP A 1 191 ? 1.964 0.774 8.058 1.00 97.38 191 ASP A O 1
ATOM 1537 N N . VAL A 1 192 ? 0.919 2.646 7.400 1.00 98.25 192 VAL A N 1
ATOM 1538 C CA . VAL A 1 192 ? 0.607 2.209 6.037 1.00 98.25 192 VAL A CA 1
ATOM 1539 C C . VAL A 1 192 ? 1.312 3.099 5.019 1.00 98.25 192 VAL A C 1
ATOM 1541 O O . VAL A 1 192 ? 1.138 4.317 4.997 1.00 98.25 192 VAL A O 1
ATOM 1544 N N . ILE A 1 193 ? 2.070 2.479 4.117 1.00 98.19 193 ILE A N 1
ATOM 1545 C CA . ILE A 1 193 ? 2.603 3.140 2.926 1.00 98.19 193 ILE A CA 1
ATOM 1546 C C . ILE A 1 193 ? 1.799 2.676 1.716 1.00 98.19 193 ILE A C 1
ATOM 1548 O O . ILE A 1 193 ? 1.830 1.500 1.351 1.00 98.19 193 ILE A O 1
ATOM 1552 N N . LEU A 1 194 ? 1.103 3.610 1.074 1.00 97.44 194 LEU A N 1
ATOM 1553 C CA . LEU A 1 194 ? 0.402 3.392 -0.187 1.00 97.44 194 LEU A CA 1
ATOM 1554 C C . LEU A 1 194 ? 1.332 3.757 -1.343 1.00 97.44 194 LEU A C 1
ATOM 1556 O O . LEU A 1 194 ? 1.633 4.932 -1.543 1.00 97.44 194 LEU A O 1
ATOM 1560 N N . ILE A 1 195 ? 1.771 2.764 -2.114 1.00 94.94 195 ILE A N 1
ATOM 1561 C CA . ILE A 1 195 ? 2.646 2.979 -3.268 1.00 94.94 195 ILE A CA 1
ATOM 1562 C C . ILE A 1 195 ? 1.819 3.077 -4.545 1.00 94.94 195 ILE A C 1
ATOM 1564 O O . ILE A 1 195 ? 1.119 2.138 -4.935 1.00 94.94 195 ILE A O 1
ATOM 1568 N N . ARG A 1 196 ? 1.993 4.190 -5.255 1.00 92.31 196 ARG A N 1
ATOM 1569 C CA . ARG A 1 196 ? 1.585 4.320 -6.648 1.00 92.31 196 ARG A CA 1
ATOM 1570 C C . ARG A 1 196 ? 2.797 4.189 -7.552 1.00 92.31 196 ARG A C 1
ATOM 1572 O O . ARG A 1 196 ? 3.703 5.017 -7.543 1.00 92.31 196 ARG A O 1
ATOM 1579 N N . TYR A 1 197 ? 2.801 3.134 -8.352 1.00 87.00 197 TYR A N 1
ATOM 1580 C CA . TYR A 1 197 ? 3.902 2.777 -9.228 1.00 87.00 197 TYR A CA 1
ATOM 1581 C C . TYR A 1 197 ? 3.633 3.252 -10.660 1.00 87.00 197 TYR A C 1
ATOM 1583 O O . TYR A 1 197 ? 2.765 2.724 -11.367 1.00 87.00 197 TYR A O 1
ATOM 1591 N N . THR A 1 198 ? 4.382 4.267 -11.097 1.00 81.12 198 THR A N 1
ATOM 1592 C CA . THR A 1 198 ? 4.303 4.842 -12.455 1.00 81.12 198 THR A CA 1
ATOM 1593 C C . THR A 1 198 ? 5.621 4.765 -13.231 1.00 81.12 198 THR A C 1
ATOM 1595 O O . THR A 1 198 ? 5.687 5.195 -14.384 1.00 81.12 198 THR A O 1
ATOM 1598 N N . ALA A 1 199 ? 6.672 4.214 -12.622 1.00 67.38 199 ALA A N 1
ATOM 1599 C CA . ALA A 1 199 ? 7.963 4.011 -13.261 1.00 67.38 199 ALA A CA 1
ATOM 1600 C C . ALA A 1 199 ? 7.910 2.866 -14.296 1.00 67.38 199 ALA A C 1
ATOM 1602 O O . ALA A 1 199 ? 7.445 1.770 -14.014 1.00 67.38 199 ALA A O 1
ATOM 1603 N N . TYR A 1 200 ? 8.421 3.125 -15.503 1.00 56.34 200 TYR A N 1
ATOM 1604 C CA . TYR A 1 200 ? 8.434 2.177 -16.632 1.00 56.34 200 TYR A CA 1
ATOM 1605 C C . TYR A 1 200 ? 9.620 1.193 -16.634 1.00 56.34 200 TYR A C 1
ATOM 1607 O O . TYR A 1 200 ? 9.627 0.238 -17.410 1.00 56.34 200 TYR A O 1
ATOM 1615 N N . LYS A 1 201 ? 10.685 1.464 -15.864 1.00 56.16 201 LYS A N 1
ATOM 1616 C CA . LYS A 1 201 ? 11.956 0.719 -15.918 1.00 56.16 201 LYS A CA 1
ATOM 1617 C C . LYS A 1 201 ? 12.696 0.804 -14.585 1.00 56.16 201 LYS A C 1
ATOM 1619 O O . LYS A 1 201 ? 13.690 1.518 -14.480 1.00 56.16 201 LYS A O 1
ATOM 1624 N N . PHE A 1 202 ? 12.234 0.068 -13.586 1.00 54.44 202 PHE A N 1
ATOM 1625 C CA . PHE A 1 202 ? 13.134 -0.322 -12.510 1.00 54.44 202 PHE A CA 1
ATOM 1626 C C . PHE A 1 202 ? 14.064 -1.408 -13.051 1.00 54.44 202 PHE A C 1
ATOM 1628 O O . PHE A 1 202 ? 13.603 -2.378 -13.661 1.00 54.44 202 PHE A O 1
ATOM 1635 N N . ASN A 1 203 ? 15.371 -1.224 -12.902 1.00 49.84 203 ASN A N 1
ATOM 1636 C CA . ASN A 1 203 ? 16.324 -2.229 -13.335 1.00 49.84 203 ASN A CA 1
ATOM 1637 C C . ASN A 1 203 ? 16.608 -3.197 -12.183 1.00 49.84 203 ASN A C 1
ATOM 1639 O O . ASN A 1 203 ? 17.578 -3.036 -11.454 1.00 49.84 203 ASN A O 1
ATOM 1643 N N . TYR A 1 204 ? 15.775 -4.230 -12.067 1.00 52.38 204 TYR A N 1
ATOM 1644 C CA . TYR A 1 204 ? 15.896 -5.282 -11.052 1.00 52.38 204 TYR A CA 1
ATOM 1645 C C . TYR A 1 204 ? 17.193 -6.095 -11.118 1.00 52.38 204 TYR A C 1
ATOM 1647 O O . TYR A 1 204 ? 17.448 -6.888 -10.221 1.00 52.38 204 TYR A O 1
ATOM 1655 N N . SER A 1 205 ? 18.030 -5.911 -12.146 1.00 42.03 205 SER A N 1
ATOM 1656 C CA . SER A 1 205 ? 19.319 -6.609 -12.263 1.00 42.03 205 SER A CA 1
ATOM 1657 C C . SER A 1 205 ? 20.345 -6.231 -11.184 1.00 42.03 205 SER A C 1
ATOM 1659 O O . SER A 1 205 ? 21.354 -6.920 -11.055 1.00 42.03 205 SER A O 1
ATOM 1661 N N . LEU A 1 206 ? 20.092 -5.188 -10.382 1.00 43.50 206 LEU A N 1
ATOM 1662 C CA . LEU A 1 206 ? 20.897 -4.855 -9.198 1.00 43.50 206 LEU A CA 1
ATOM 1663 C C . LEU A 1 206 ? 20.472 -5.630 -7.939 1.00 43.50 206 LEU A C 1
ATOM 1665 O O . LEU A 1 206 ? 21.232 -5.701 -6.972 1.00 43.50 206 LEU A O 1
ATOM 1669 N N . LEU A 1 207 ? 19.300 -6.268 -7.957 1.00 47.72 207 LEU A N 1
ATOM 1670 C CA . LEU A 1 207 ? 18.832 -7.115 -6.871 1.00 47.72 207 LEU A CA 1
ATOM 1671 C C . LEU A 1 207 ? 19.394 -8.519 -7.108 1.00 47.72 207 LEU A C 1
ATOM 1673 O O . LEU A 1 207 ? 18.999 -9.220 -8.035 1.00 47.72 207 LEU A O 1
ATOM 1677 N N . LYS A 1 208 ? 20.338 -8.944 -6.258 1.00 39.84 208 LYS A N 1
ATOM 1678 C CA . LYS A 1 208 ? 21.003 -10.266 -6.313 1.00 39.84 208 LYS A CA 1
ATOM 1679 C C . LYS A 1 208 ? 20.044 -11.470 -6.232 1.00 39.84 208 LYS A C 1
ATOM 1681 O O . LYS A 1 208 ? 20.495 -12.604 -6.348 1.00 39.84 208 LYS A O 1
ATOM 1686 N N . TYR A 1 209 ? 18.750 -11.232 -6.036 1.00 42.72 209 TYR A N 1
ATOM 1687 C CA . TYR A 1 209 ? 17.701 -12.237 -5.972 1.00 42.72 209 TYR A CA 1
ATOM 1688 C C . TYR A 1 209 ? 16.769 -12.073 -7.170 1.00 42.72 209 TYR A C 1
ATOM 1690 O O . TYR A 1 209 ? 15.945 -11.158 -7.212 1.00 42.72 209 TYR A O 1
ATOM 1698 N N . GLN A 1 210 ? 16.880 -12.982 -8.140 1.00 42.38 210 GLN A N 1
ATOM 1699 C CA . GLN A 1 210 ? 15.763 -13.210 -9.049 1.00 42.38 210 GLN A CA 1
ATOM 1700 C C . GLN A 1 210 ? 14.647 -13.884 -8.243 1.00 42.38 210 GLN A C 1
ATOM 1702 O O . GLN A 1 210 ? 14.913 -14.897 -7.593 1.00 42.38 210 GLN A O 1
ATOM 1707 N N . PRO A 1 211 ? 13.419 -13.341 -8.232 1.00 44.25 211 PRO A N 1
ATOM 1708 C CA . PRO A 1 211 ? 12.307 -14.042 -7.612 1.00 44.25 211 PRO A CA 1
ATOM 1709 C C . PRO A 1 211 ? 12.028 -15.323 -8.402 1.00 44.25 211 PRO A C 1
ATOM 1711 O O . PRO A 1 211 ? 12.239 -15.378 -9.618 1.00 44.25 211 PRO A O 1
ATOM 1714 N N . ALA A 1 212 ? 11.532 -16.342 -7.705 1.00 42.97 212 ALA A N 1
ATOM 1715 C CA . ALA A 1 212 ? 11.044 -17.552 -8.347 1.00 42.97 212 ALA A CA 1
ATOM 1716 C C . ALA A 1 212 ? 9.967 -17.209 -9.389 1.00 42.97 212 ALA A C 1
ATOM 1718 O O . ALA A 1 212 ? 9.235 -16.222 -9.251 1.00 42.97 212 ALA A O 1
ATOM 1719 N N . SER A 1 213 ? 9.882 -18.030 -10.438 1.00 43.84 213 SER A N 1
ATOM 1720 C CA . SER A 1 213 ? 8.836 -17.892 -11.446 1.00 43.84 213 SER A CA 1
ATOM 1721 C C . SER A 1 213 ? 7.468 -17.884 -10.769 1.00 43.84 213 SER A C 1
ATOM 1723 O O . SER A 1 213 ? 7.185 -18.715 -9.912 1.00 43.84 213 SER A O 1
ATOM 1725 N N . LEU A 1 214 ? 6.607 -16.949 -11.168 1.00 49.84 214 LEU A N 1
ATOM 1726 C CA . LEU A 1 214 ? 5.217 -16.859 -10.710 1.00 49.84 214 LEU A CA 1
ATOM 1727 C C . LEU A 1 214 ? 4.318 -17.934 -11.366 1.00 49.84 214 LEU A C 1
ATOM 1729 O O . LEU A 1 214 ? 3.112 -17.726 -11.493 1.00 49.84 214 LEU A O 1
ATOM 1733 N N . THR A 1 215 ? 4.918 -19.033 -11.835 1.00 45.19 215 THR A N 1
ATOM 1734 C CA . THR A 1 215 ? 4.283 -20.183 -12.496 1.00 45.19 215 THR A CA 1
ATOM 1735 C C . THR A 1 215 ? 4.591 -21.448 -11.726 1.00 45.19 215 THR A C 1
ATOM 1737 O O . THR A 1 215 ? 5.807 -21.687 -11.532 1.00 45.19 215 THR A O 1
#

Radius of gyration: 20.37 Å; chains: 1; bounding box: 47×45×76 Å

Sequence (215 aa):
EKSNDAQPASTAYDLVATEEQINRKYCGSSVCKFLFPFSIREQESRARLQVPGLIIMAQQTNRVLVLPNVGDARLGSCKSFTFDYYYSVESMRQSAPNTTFITQDHFLQWNQEMKAIKAKKYTTKIVELSNAVGKEYIGSNQLDLKRYRKKECLLPFDHLEYETNATLDLHIARKTGDQFVIDALQSVQSDVILIRYTAYKFNYSLLKYQPASLT

Organism: NCBI:txid144539

Secondary structure (DSSP, 8-state):
------PPP---------HHHHHHHHHSSSS--EEEEEEE-S-HHHHGGGHHHHHHHHHHTT-EEEE--EETTEEBTT-SB-HHHHS-HHHHHHH-TTS-EEEHHHHHHHHHHHHHTTPPPEEEEEEEEEE-SSS-EEE--B--HHHHHHHTT-SS--SEEES-SB-EEEEEPTTTHHHHHHHHHHH---SEEEEEE--S---GGGSS-PPPP--

Foldseek 3Di:
DDDDPDDPDDDPPPPLDDCQNLCCVQFVGSAAFAEEQQAAPDFLVQVVVCVVLLLVLCLLQVHAYEFAADDPRGGHPPHDHKPVVQFDPVLQCVQRVSHHYDYPVSVLVSLVSCVVSPHQQFEEAEEEEEADPDDKDWDKDAAPVVVVCVVSVVVSSPSHDYPHSIHTYIHAYQPDRRVVVSVVSNPDPTSYYHYHYDYPDDPCPVPPDDGPPRD